Protein AF-W2QQ99-F1 (afdb_monomer)

Mean predicted aligned error: 14.96 Å

Solvent-accessible surface area (backbone atoms only — not comparable to full-atom values): 12800 Å² total; per-residue (Å²): 133,85,80,76,75,76,76,82,69,92,61,52,71,66,61,54,44,58,72,46,34,42,73,34,58,50,98,83,70,46,75,41,82,96,41,66,42,68,69,50,65,66,60,54,53,51,51,50,50,60,57,55,65,70,50,89,90,46,30,46,48,58,54,49,53,54,37,52,51,49,22,73,77,38,63,82,42,36,70,72,60,34,75,78,12,84,83,50,90,50,42,44,38,54,53,33,52,32,35,44,74,71,70,42,58,91,70,58,48,72,63,19,49,61,57,42,49,92,41,57,40,57,68,76,76,61,85,74,89,63,77,68,83,85,48,52,77,66,51,51,52,50,51,50,51,56,48,63,74,61,32,74,43,72,59,67,63,72,74,45,68,66,57,66,53,68,58,54,49,49,52,51,51,47,49,60,67,50,29,98,89,36,90,76,66,52,70,72,58,49,50,51,50,51,55,50,62,75,48,46,90,79,54,51,75,67,56,59,56,73,76,109

Sequence (212 aa):
MVLTTRSGSAYTNAQISGGYFRPCRGEYDEVILEYFRCRCGTLKSVESVAKALQGRDVDLLDVRQWFDELIALKPQFETHLGSRAEIVHSPDFESGCVRVLRGRQNRLTRAEKTALGPFVKLAGDATVESDNEDLSFVERHRKRRRIAGRAVSYEQLKTIPPTSNVVERFFSAARVTFGHQRQGLQPATLEMILFLRENRGYWDSSTVNSIN

Structure (mmCIF, N/CA/C/O backbone):
data_AF-W2QQ99-F1
#
_entry.id   AF-W2QQ99-F1
#
loop_
_atom_site.group_PDB
_atom_site.id
_atom_site.type_symbol
_atom_site.label_atom_id
_atom_site.label_alt_id
_atom_site.label_comp_id
_atom_site.label_asym_id
_atom_site.label_entity_id
_atom_site.label_seq_id
_atom_site.pdbx_PDB_ins_code
_atom_site.Cartn_x
_atom_site.Cartn_y
_atom_site.Cartn_z
_atom_site.occupancy
_atom_site.B_iso_or_equiv
_atom_site.auth_seq_id
_atom_site.auth_comp_id
_atom_site.auth_asym_id
_atom_site.auth_atom_id
_atom_site.pdbx_PDB_model_num
ATOM 1 N N . MET A 1 1 ? -20.864 33.629 17.125 1.00 38.28 1 MET A N 1
ATOM 2 C CA . MET A 1 1 ? -20.854 32.162 17.311 1.00 38.28 1 MET A CA 1
ATOM 3 C C . MET A 1 1 ? -21.498 31.858 18.649 1.00 38.28 1 MET A C 1
ATOM 5 O O . MET A 1 1 ? -20.919 32.186 19.674 1.00 38.28 1 MET A O 1
ATOM 9 N N . VAL A 1 2 ? -22.720 31.326 18.644 1.00 35.12 2 VAL A N 1
ATOM 10 C CA . VAL A 1 2 ? -23.399 30.892 19.870 1.00 35.12 2 VAL A CA 1
ATOM 11 C C . VAL A 1 2 ? -22.814 29.532 20.241 1.00 35.12 2 VAL A C 1
ATOM 13 O O . VAL A 1 2 ? -23.002 28.563 19.510 1.00 35.12 2 VAL A O 1
ATOM 16 N N . LEU A 1 3 ? -22.057 29.471 21.337 1.00 43.03 3 LEU A N 1
ATOM 17 C CA . LEU A 1 3 ? -21.649 28.209 21.946 1.00 43.03 3 LEU A CA 1
ATOM 18 C C . LEU A 1 3 ? -22.909 27.559 22.521 1.00 43.03 3 LEU A C 1
ATOM 20 O O . LEU A 1 3 ? -23.343 27.895 23.619 1.00 43.03 3 LEU A O 1
ATOM 24 N N . THR A 1 4 ? -23.530 26.658 21.764 1.00 43.12 4 THR A N 1
ATOM 25 C CA . THR A 1 4 ? -24.555 25.762 22.300 1.00 43.12 4 THR A CA 1
ATOM 26 C C . THR A 1 4 ? -23.904 24.900 23.373 1.00 43.12 4 THR A C 1
ATOM 28 O O . THR A 1 4 ? -23.131 23.988 23.069 1.00 43.12 4 THR A O 1
ATOM 31 N N . THR A 1 5 ? -24.187 25.210 24.636 1.00 49.38 5 THR A N 1
ATOM 32 C CA . THR A 1 5 ? -23.860 24.362 25.777 1.00 49.38 5 THR A CA 1
ATOM 33 C C . THR A 1 5 ? -24.553 23.020 25.574 1.00 49.38 5 THR A C 1
ATOM 35 O O . THR A 1 5 ? -25.777 22.917 25.529 1.00 49.38 5 THR A O 1
ATOM 38 N N . ARG A 1 6 ? -23.746 21.978 25.369 1.00 54.94 6 ARG A N 1
ATOM 39 C CA . ARG A 1 6 ? -24.213 20.602 25.202 1.00 54.94 6 ARG A CA 1
ATOM 40 C C . ARG A 1 6 ? -25.027 20.241 26.449 1.00 54.94 6 ARG A C 1
ATOM 42 O O . ARG A 1 6 ? -24.505 20.344 27.557 1.00 54.94 6 ARG A O 1
ATOM 49 N N . SER A 1 7 ? -26.295 19.869 26.275 1.00 62.19 7 SER A N 1
ATOM 50 C CA . SER A 1 7 ? -27.172 19.451 27.374 1.00 62.19 7 SER A CA 1
ATOM 51 C C . SER A 1 7 ? -26.468 18.386 28.219 1.00 62.19 7 SER A C 1
ATOM 53 O O . SER A 1 7 ? -25.957 17.410 27.661 1.00 62.19 7 SER A O 1
ATOM 55 N N . GLY A 1 8 ? -26.417 18.581 29.540 1.00 60.88 8 GLY A N 1
ATOM 56 C CA . GLY A 1 8 ? -25.806 17.623 30.461 1.00 60.88 8 GLY A CA 1
ATOM 57 C C . GLY A 1 8 ? -26.382 16.223 30.241 1.00 60.88 8 GLY A C 1
ATOM 58 O O . GLY A 1 8 ? -27.598 16.043 30.223 1.00 60.88 8 GLY A O 1
ATOM 59 N N . SER A 1 9 ? -25.509 15.243 30.009 1.00 67.12 9 SER A N 1
ATOM 60 C CA . SER A 1 9 ? -25.908 13.846 29.830 1.00 67.12 9 SER A CA 1
ATOM 61 C C . SER A 1 9 ? -26.543 13.318 31.117 1.00 67.12 9 SER A C 1
ATOM 63 O O . SER A 1 9 ? -25.921 13.388 32.173 1.00 67.12 9 SER A O 1
ATOM 65 N N . ALA A 1 10 ? -27.738 12.729 31.023 1.00 80.75 10 ALA A N 1
ATOM 66 C CA . ALA A 1 10 ? -28.368 11.996 32.128 1.00 80.75 10 ALA A CA 1
ATOM 67 C C . ALA A 1 10 ? -27.640 10.678 32.468 1.00 80.75 10 ALA A C 1
ATOM 69 O O . ALA A 1 10 ? -27.914 10.059 33.493 1.00 80.75 10 ALA A O 1
ATOM 70 N N . TYR A 1 11 ? -26.718 10.242 31.606 1.00 73.94 11 TYR A N 1
ATOM 71 C CA . TYR A 1 11 ? -25.920 9.034 31.782 1.00 73.94 11 TYR A CA 1
ATOM 72 C C . TYR A 1 11 ? -24.534 9.357 32.328 1.00 73.94 11 TYR A C 1
ATOM 74 O O . TYR A 1 11 ? -23.878 10.296 31.864 1.00 73.94 11 TYR A O 1
ATOM 82 N N . THR A 1 12 ? -24.059 8.525 33.254 1.00 81.44 12 THR A N 1
ATOM 83 C CA . THR A 1 12 ? -22.678 8.576 33.742 1.00 81.44 12 THR A CA 1
ATOM 84 C C . THR A 1 12 ? -21.704 8.092 32.666 1.00 81.44 12 THR A C 1
ATOM 86 O O . THR A 1 12 ? -22.050 7.275 31.809 1.00 81.44 12 THR A O 1
ATOM 89 N N . ASN A 1 13 ? -20.445 8.530 32.738 1.00 73.69 13 ASN A N 1
ATOM 90 C CA . ASN A 1 13 ? -19.396 8.050 31.831 1.00 73.69 13 ASN A CA 1
ATOM 91 C C . ASN A 1 13 ? -19.252 6.518 31.855 1.00 73.69 13 ASN A C 1
ATOM 93 O O . ASN A 1 13 ? -18.942 5.934 30.823 1.00 73.69 13 ASN A O 1
ATOM 97 N N . ALA A 1 14 ? -19.529 5.868 32.993 1.00 76.06 14 ALA A N 1
ATOM 98 C CA . ALA A 1 14 ? -19.521 4.411 33.126 1.00 76.06 14 ALA A CA 1
ATOM 99 C C . ALA A 1 14 ? -20.680 3.737 32.368 1.00 76.06 14 ALA A C 1
ATOM 101 O O . ALA A 1 14 ? -20.492 2.704 31.730 1.00 76.06 14 ALA A O 1
ATOM 102 N N . 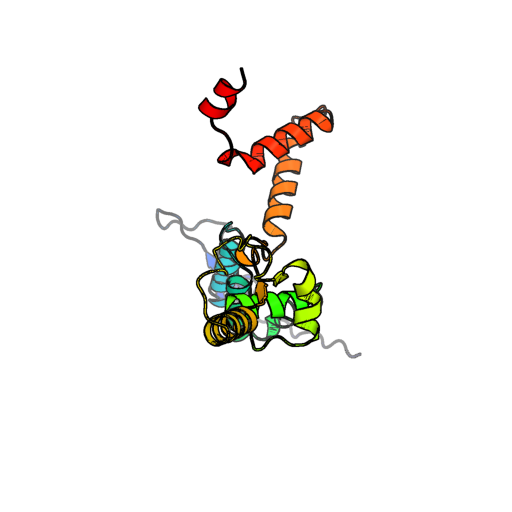GLN A 1 15 ? -21.876 4.332 32.388 1.00 76.69 15 GLN A N 1
ATOM 103 C CA . GLN A 1 15 ? -23.019 3.833 31.615 1.00 76.69 15 GLN A CA 1
ATOM 104 C C . GLN A 1 15 ? -22.790 4.006 30.110 1.00 76.69 15 GLN A C 1
ATOM 106 O O . GLN A 1 15 ? -23.076 3.100 29.327 1.00 76.69 15 GLN A O 1
ATOM 111 N N . ILE A 1 16 ? -22.221 5.144 29.705 1.00 73.00 16 ILE A N 1
ATOM 112 C CA . ILE A 1 16 ? -21.889 5.415 28.303 1.00 73.00 16 ILE A CA 1
ATOM 113 C C . ILE A 1 16 ? -20.778 4.471 27.831 1.00 73.00 16 ILE A C 1
ATOM 115 O O . ILE A 1 16 ? -20.917 3.832 26.788 1.00 73.00 16 ILE A O 1
ATOM 119 N N . SER A 1 17 ? -19.694 4.326 28.601 1.00 72.06 17 SER A N 1
ATOM 120 C CA . SER A 1 17 ? -18.579 3.442 28.245 1.00 72.06 17 SER A CA 1
ATOM 121 C C . SER A 1 17 ? -19.017 1.980 28.189 1.00 72.06 17 SER A C 1
ATOM 123 O O . SER A 1 17 ? -18.668 1.291 27.234 1.00 72.06 17 SER A O 1
ATOM 125 N N . GLY A 1 18 ? -19.878 1.535 29.108 1.00 75.38 18 GLY A N 1
ATOM 126 C CA . GLY A 1 18 ? -20.488 0.206 29.091 1.00 75.38 18 GLY A CA 1
ATOM 127 C C . GLY A 1 18 ? -21.360 -0.072 27.864 1.00 75.38 18 GLY A C 1
ATOM 128 O O . GLY A 1 18 ? -21.641 -1.235 27.587 1.00 75.38 18 GLY A O 1
ATOM 129 N N . GLY A 1 19 ? -21.767 0.959 27.109 1.00 75.00 19 GLY A N 1
ATOM 130 C CA . GLY A 1 19 ? -22.438 0.881 25.805 1.00 75.00 19 GLY A CA 1
ATOM 131 C C . GLY A 1 19 ? -21.489 0.542 24.645 1.00 75.00 19 GLY A C 1
ATOM 132 O O . GLY A 1 19 ? -21.813 -0.279 23.780 1.00 75.00 19 GLY A O 1
ATOM 133 N N . TYR A 1 20 ? -20.286 1.109 24.661 1.00 70.12 20 TYR A N 1
ATOM 134 C CA . TYR A 1 20 ? -19.309 0.976 23.576 1.00 70.12 20 TYR A CA 1
ATOM 135 C C . TYR A 1 20 ? -18.237 -0.069 23.847 1.00 70.12 20 TYR A C 1
ATOM 137 O O . TYR A 1 20 ? -17.680 -0.618 22.902 1.00 70.12 20 TYR A O 1
ATOM 145 N N . PHE A 1 21 ? -17.966 -0.380 25.106 1.00 77.38 21 PHE A N 1
ATOM 146 C CA . PHE A 1 21 ? -16.852 -1.210 25.5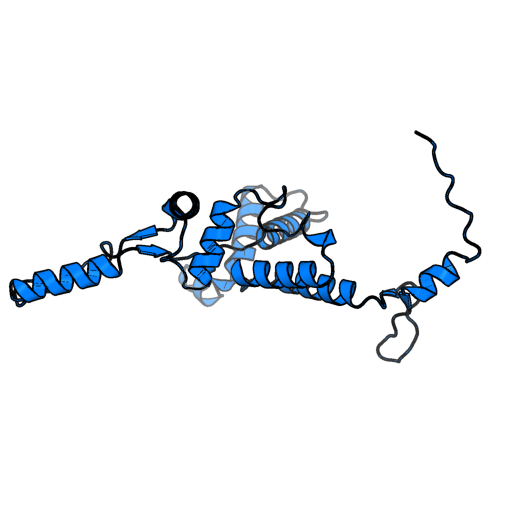25 1.00 77.38 21 PHE A CA 1
ATOM 147 C C . PHE A 1 21 ? -17.337 -2.362 26.399 1.00 77.38 21 PHE A C 1
ATOM 149 O O . PHE A 1 21 ? -18.296 -2.238 27.157 1.00 77.38 21 PHE A O 1
ATOM 156 N N . ARG A 1 22 ? -16.669 -3.508 26.278 1.00 80.06 22 ARG A N 1
ATOM 157 C CA . ARG A 1 22 ? -16.837 -4.642 27.188 1.00 80.06 22 ARG A CA 1
ATOM 158 C C . ARG A 1 22 ? -15.488 -4.992 27.815 1.00 80.06 22 ARG A C 1
ATOM 160 O O . ARG A 1 22 ? -14.486 -4.901 27.101 1.00 80.06 22 ARG A O 1
ATOM 167 N N . PRO A 1 23 ? -15.445 -5.412 29.087 1.00 80.44 23 PRO A N 1
ATOM 168 C CA . PRO A 1 23 ? -14.217 -5.916 29.683 1.00 80.44 23 PRO A CA 1
ATOM 169 C C . PRO A 1 23 ? -13.674 -7.096 28.870 1.00 80.44 23 PRO A C 1
ATOM 171 O O . PRO A 1 23 ? -14.439 -7.946 28.397 1.00 80.44 23 PRO A O 1
ATOM 174 N N . CYS A 1 24 ? -12.364 -7.121 28.658 1.00 78.25 24 CYS A N 1
ATOM 175 C CA . CYS A 1 24 ? -11.685 -8.282 28.108 1.00 78.25 24 CYS A CA 1
ATOM 176 C C . CYS A 1 24 ? -11.728 -9.419 29.128 1.00 78.25 24 CYS A C 1
ATOM 178 O O . CYS A 1 24 ? -11.698 -9.185 30.335 1.00 78.25 24 CYS A O 1
ATOM 180 N N . ARG A 1 25 ? -11.788 -10.651 28.624 1.00 79.38 25 ARG A N 1
ATOM 181 C CA . ARG A 1 25 ? -11.662 -11.849 29.445 1.00 79.38 25 ARG A CA 1
ATOM 182 C C . ARG A 1 25 ? -10.403 -12.606 29.055 1.00 79.38 25 ARG A C 1
ATOM 184 O O . ARG A 1 25 ? -10.070 -12.644 27.868 1.00 79.38 25 ARG A O 1
ATOM 191 N N . GLY A 1 26 ? -9.691 -13.107 30.057 1.00 80.75 26 GLY A N 1
ATOM 192 C CA . GLY A 1 26 ? -8.492 -13.916 29.883 1.00 80.75 26 GLY A CA 1
ATOM 193 C C . GLY A 1 26 ? -8.810 -15.329 29.405 1.00 80.75 26 GLY A C 1
ATOM 194 O O . GLY A 1 26 ? -9.962 -15.681 29.157 1.00 80.75 26 GLY A O 1
ATOM 195 N N . GLU A 1 27 ? -7.769 -16.147 29.300 1.00 83.69 27 GLU A N 1
ATOM 196 C CA . GLU A 1 27 ? -7.864 -17.552 28.881 1.00 83.69 27 GLU A CA 1
ATOM 197 C C . GLU A 1 27 ? -8.711 -18.406 29.845 1.00 83.69 27 GLU A C 1
ATOM 199 O O . GLU A 1 27 ? -9.344 -19.369 29.426 1.00 83.69 27 GLU A O 1
ATOM 204 N N . TYR A 1 28 ? -8.815 -17.981 31.109 1.00 85.44 28 TYR A N 1
ATOM 205 C CA . TYR A 1 28 ? -9.632 -18.605 32.158 1.00 85.44 28 TYR A CA 1
ATOM 206 C C . TYR A 1 28 ? -11.020 -17.960 32.333 1.00 85.44 28 TYR A C 1
ATOM 208 O O . TYR A 1 28 ? -11.651 -18.115 33.372 1.00 85.44 28 TYR A O 1
ATOM 216 N N . ASP A 1 29 ? -11.490 -17.191 31.345 1.00 79.81 29 ASP A N 1
ATOM 217 C CA . ASP A 1 29 ? -12.753 -16.428 31.381 1.00 79.81 29 ASP A CA 1
ATOM 218 C C . ASP A 1 29 ? -12.834 -15.345 32.487 1.00 79.81 29 ASP A C 1
ATOM 220 O O . ASP A 1 29 ? -13.872 -14.708 32.687 1.00 79.81 29 ASP A O 1
ATOM 224 N N . GLU A 1 30 ? -11.725 -15.057 33.170 1.00 85.31 30 GLU A N 1
ATOM 225 C CA . GLU A 1 30 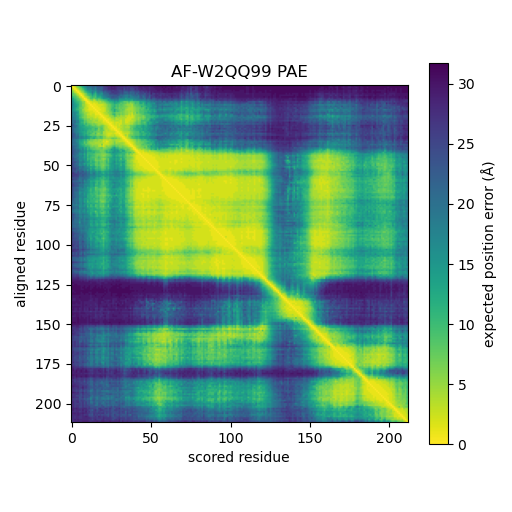? -11.622 -13.996 34.176 1.00 85.31 30 GLU A CA 1
ATOM 226 C C . GLU A 1 30 ? -11.606 -12.605 33.539 1.00 85.31 30 GLU A C 1
ATOM 228 O O . GLU A 1 30 ? -10.980 -12.386 32.500 1.00 85.31 30 GLU A O 1
ATOM 233 N N . VAL A 1 31 ? -12.277 -11.637 34.169 1.00 80.00 31 VAL A N 1
ATOM 234 C CA . VAL A 1 31 ? -12.284 -10.246 33.703 1.00 80.00 31 VAL A CA 1
ATOM 235 C C . VAL A 1 31 ? -10.913 -9.616 33.937 1.00 80.00 31 VAL A C 1
ATOM 237 O O . VAL A 1 31 ? -10.479 -9.465 35.075 1.00 80.00 31 VAL A O 1
ATOM 240 N N . ILE A 1 32 ? -10.262 -9.177 32.859 1.00 81.56 32 ILE A N 1
ATOM 241 C CA . ILE A 1 32 ? -9.011 -8.424 32.941 1.00 81.56 32 ILE A CA 1
ATOM 242 C C . ILE A 1 32 ? -9.370 -6.971 33.247 1.00 81.56 32 ILE A C 1
ATOM 244 O O . ILE A 1 32 ? -9.839 -6.235 32.373 1.00 81.56 32 ILE A O 1
ATOM 248 N N . LEU A 1 33 ? -9.181 -6.572 34.504 1.00 63.47 33 LEU A N 1
ATOM 249 C CA . LEU A 1 33 ? -9.352 -5.187 34.937 1.00 63.47 33 LEU A CA 1
ATOM 250 C C . LEU A 1 33 ? -8.418 -4.281 34.109 1.00 63.47 33 LEU A C 1
ATOM 252 O O . LEU A 1 33 ? -7.316 -4.683 33.755 1.00 63.47 33 LEU A O 1
ATOM 256 N N . GLU A 1 34 ? -8.897 -3.089 33.743 1.00 68.44 34 GLU A N 1
ATOM 257 C CA . GLU A 1 34 ? -8.226 -2.098 32.870 1.00 68.44 34 GLU A CA 1
ATOM 258 C C . GLU A 1 34 ? -8.191 -2.404 31.361 1.00 68.44 34 GLU A C 1
ATOM 260 O O . GLU A 1 34 ? -8.031 -1.478 30.564 1.00 68.44 34 GLU A O 1
ATOM 265 N N . TYR A 1 35 ? -8.440 -3.644 30.927 1.00 68.12 35 TYR A N 1
ATOM 266 C CA . TYR A 1 35 ? -8.511 -3.973 29.501 1.00 68.12 35 TYR A CA 1
ATOM 267 C C . TYR A 1 35 ? -9.952 -4.056 29.003 1.00 68.12 35 TYR A C 1
ATOM 269 O O . TYR A 1 35 ? -10.720 -4.948 29.360 1.00 68.12 35 TYR A O 1
ATOM 277 N N . PHE A 1 36 ? -10.305 -3.153 28.092 1.00 72.75 36 PHE A N 1
ATOM 278 C CA . PHE A 1 36 ? -11.624 -3.094 27.476 1.00 72.75 36 PHE A CA 1
ATOM 279 C C . PHE A 1 36 ? -11.525 -3.239 25.960 1.00 72.75 36 PHE A C 1
ATOM 281 O O . PHE A 1 36 ? -10.678 -2.627 25.313 1.00 72.75 36 PHE A O 1
ATOM 288 N N . ARG A 1 37 ? -12.435 -4.015 25.365 1.00 71.06 37 ARG A N 1
ATOM 289 C CA . ARG A 1 37 ? -12.571 -4.132 23.909 1.00 71.06 37 ARG A CA 1
ATOM 290 C C . ARG A 1 37 ? -13.805 -3.371 23.448 1.00 71.06 37 ARG A C 1
ATOM 292 O O . ARG A 1 37 ? -14.888 -3.553 24.008 1.00 71.06 37 ARG A O 1
ATOM 299 N N . CYS A 1 38 ? -13.670 -2.561 22.398 1.00 71.88 38 CYS A N 1
ATOM 300 C CA . CYS A 1 38 ? -14.839 -1.937 21.786 1.00 71.88 38 CYS A CA 1
ATOM 301 C C . CYS A 1 38 ? -15.769 -3.006 21.200 1.00 71.88 38 CYS A C 1
ATOM 303 O O . CYS A 1 38 ? -15.335 -3.966 20.557 1.00 71.88 38 CYS A O 1
ATOM 305 N N . ARG A 1 39 ? -17.072 -2.825 21.396 1.00 68.19 39 ARG A N 1
ATOM 306 C CA . ARG A 1 39 ? -18.131 -3.595 20.736 1.00 68.19 39 ARG A CA 1
ATOM 307 C C . ARG A 1 39 ? -18.373 -3.134 19.303 1.00 68.19 39 ARG A C 1
ATOM 309 O O . ARG A 1 39 ? -19.010 -3.848 18.538 1.00 68.19 39 ARG A O 1
ATOM 316 N N . CYS A 1 40 ? -17.843 -1.977 18.929 1.00 68.19 40 CYS A N 1
ATOM 317 C CA . CYS A 1 40 ? -17.959 -1.440 17.589 1.00 68.19 40 CYS A CA 1
ATOM 318 C C . CYS A 1 40 ? -17.198 -2.309 16.574 1.00 68.19 40 CYS A C 1
ATOM 320 O O . CYS A 1 40 ? -15.972 -2.424 16.620 1.00 68.19 40 CYS A O 1
ATOM 322 N N . GLY A 1 41 ? -17.937 -2.915 15.639 1.00 72.06 41 GLY A N 1
ATOM 323 C CA . GLY A 1 41 ? -17.366 -3.735 14.564 1.00 72.06 41 GLY A CA 1
ATOM 324 C C . GLY A 1 41 ? -16.325 -2.976 13.739 1.00 72.06 41 GLY A C 1
ATOM 325 O O . GLY A 1 41 ? -15.282 -3.531 13.414 1.00 72.06 41 GLY A O 1
ATOM 326 N N . THR A 1 42 ? -16.538 -1.676 13.521 1.00 78.00 42 THR A N 1
ATOM 327 C CA . THR A 1 42 ? -15.616 -0.808 12.778 1.00 78.00 42 THR A CA 1
ATOM 328 C C . THR A 1 42 ? -14.213 -0.754 13.385 1.00 78.00 42 THR A C 1
ATOM 330 O O . THR A 1 42 ? -13.247 -0.815 12.634 1.00 78.00 42 THR A O 1
ATOM 333 N N . LEU A 1 43 ? -14.056 -0.693 14.719 1.00 81.00 43 LEU A N 1
ATOM 334 C CA . LEU A 1 43 ? -12.708 -0.675 15.314 1.00 81.00 43 LEU A CA 1
ATOM 335 C C . LEU A 1 43 ? -11.987 -2.013 15.156 1.00 81.00 43 LEU A C 1
ATOM 337 O O . LEU A 1 43 ? -10.769 -2.013 15.034 1.00 81.00 43 LEU A O 1
ATOM 341 N N . LYS A 1 44 ? -12.711 -3.138 15.100 1.00 84.12 44 LYS A N 1
ATOM 342 C CA . LYS A 1 44 ? -12.090 -4.436 14.797 1.00 84.12 44 LYS A CA 1
ATOM 343 C C . LYS A 1 44 ? -11.551 -4.469 13.369 1.00 84.12 44 LYS A C 1
ATOM 345 O O . LYS A 1 44 ? -10.448 -4.959 13.157 1.00 84.12 44 LYS A O 1
ATOM 350 N N . SER A 1 45 ? -12.298 -3.923 12.408 1.00 86.44 45 SER A N 1
ATOM 351 C CA . SER A 1 45 ? -11.832 -3.797 11.022 1.00 86.44 45 SER A CA 1
ATOM 352 C C . SER A 1 45 ? -10.605 -2.888 10.931 1.00 86.44 45 SER A C 1
ATOM 354 O O . SER A 1 45 ? -9.618 -3.267 10.311 1.00 86.44 45 SER A O 1
ATOM 356 N N . VAL A 1 46 ? -10.619 -1.737 11.614 1.00 86.75 46 VAL A N 1
ATOM 357 C CA . VAL A 1 46 ? -9.465 -0.821 11.669 1.00 86.75 46 VAL A CA 1
ATOM 358 C C . VAL A 1 46 ? -8.242 -1.501 12.289 1.00 86.75 46 VAL A C 1
ATOM 360 O O . VAL A 1 46 ? -7.155 -1.420 11.727 1.00 86.75 46 VAL A O 1
ATOM 363 N N . GLU A 1 47 ? -8.407 -2.212 13.408 1.00 85.69 47 GLU A N 1
ATOM 364 C CA . GLU A 1 47 ? -7.322 -2.967 14.048 1.00 85.69 47 GLU A CA 1
ATOM 365 C C . GLU A 1 47 ? -6.755 -4.044 13.111 1.00 85.69 47 GLU A C 1
ATOM 367 O O . GLU A 1 47 ? -5.539 -4.206 13.015 1.00 85.69 47 GLU A O 1
ATOM 372 N N . SER A 1 48 ? -7.625 -4.765 12.398 1.00 88.81 48 SER A N 1
ATOM 373 C CA . SER A 1 48 ? -7.223 -5.788 11.430 1.00 88.81 48 SER A CA 1
ATOM 374 C C . SER A 1 48 ? -6.381 -5.198 10.300 1.00 88.81 48 SER A C 1
ATOM 376 O O . SER A 1 48 ? -5.305 -5.715 10.009 1.00 88.81 48 SER A O 1
ATOM 378 N N . VAL A 1 49 ? -6.831 -4.091 9.700 1.00 88.75 49 VAL A N 1
ATOM 379 C CA . VAL A 1 49 ? -6.083 -3.395 8.643 1.00 88.75 49 VAL A CA 1
ATOM 380 C C . VAL A 1 49 ? -4.760 -2.858 9.186 1.00 88.75 49 VAL A C 1
ATOM 382 O O . VAL A 1 49 ? -3.722 -3.070 8.571 1.00 88.75 49 VAL A O 1
ATOM 385 N N . ALA A 1 50 ? -4.754 -2.248 10.375 1.00 86.19 50 ALA A N 1
ATOM 386 C CA . ALA A 1 50 ? -3.532 -1.745 11.002 1.00 86.19 50 ALA A CA 1
ATOM 387 C C . ALA A 1 50 ? -2.485 -2.849 11.231 1.00 86.19 50 ALA A C 1
ATOM 389 O O . ALA A 1 50 ? -1.297 -2.606 11.038 1.00 86.19 50 ALA A O 1
ATOM 390 N N . LYS A 1 51 ? -2.908 -4.066 11.599 1.00 84.75 51 LYS A N 1
ATOM 391 C CA . LYS A 1 51 ? -2.015 -5.232 11.705 1.00 84.75 51 LYS A CA 1
ATOM 392 C C . LYS A 1 51 ? -1.549 -5.727 10.340 1.00 84.75 51 LYS A C 1
ATOM 394 O O . LYS A 1 51 ? -0.369 -6.017 10.183 1.00 84.75 51 LYS A O 1
ATOM 399 N N . ALA A 1 52 ? -2.443 -5.802 9.355 1.00 86.31 52 ALA A N 1
ATOM 400 C CA . ALA A 1 52 ? -2.091 -6.229 8.002 1.00 86.31 52 ALA A CA 1
ATOM 401 C C . ALA A 1 52 ? -1.037 -5.301 7.376 1.00 86.31 52 ALA A C 1
ATOM 403 O O . ALA A 1 52 ? -0.051 -5.780 6.825 1.00 86.31 52 ALA A O 1
ATOM 404 N N . LEU A 1 53 ? -1.159 -3.985 7.584 1.00 84.50 53 LEU A N 1
ATOM 405 C CA . LEU A 1 53 ? -0.177 -2.980 7.159 1.00 84.50 53 LEU A CA 1
ATOM 406 C C . LEU A 1 53 ? 1.223 -3.156 7.775 1.00 84.50 53 LEU A C 1
ATOM 408 O O . LEU A 1 53 ? 2.173 -2.525 7.316 1.00 84.50 53 LEU A O 1
ATOM 412 N N . GLN A 1 54 ? 1.375 -3.974 8.821 1.00 77.88 54 GLN A N 1
ATOM 413 C CA . GLN A 1 54 ? 2.681 -4.297 9.407 1.00 77.88 54 GLN A CA 1
ATOM 414 C C . GLN A 1 54 ? 3.391 -5.448 8.674 1.00 77.88 54 GLN A C 1
ATOM 416 O O . GLN A 1 54 ? 4.554 -5.738 8.984 1.00 77.88 54 GLN A O 1
ATOM 421 N N . GLY A 1 55 ? 2.704 -6.111 7.736 1.00 76.62 55 GLY A N 1
ATOM 422 C CA . GLY A 1 55 ? 3.244 -7.169 6.889 1.00 76.62 55 GLY A CA 1
ATOM 423 C C . GLY A 1 55 ? 4.311 -6.664 5.915 1.00 76.62 55 GLY A C 1
ATOM 424 O O . GLY A 1 55 ? 4.342 -5.490 5.556 1.00 76.62 55 GLY A O 1
ATOM 425 N N . ARG A 1 56 ? 5.215 -7.564 5.506 1.00 74.19 56 ARG A N 1
ATOM 426 C CA . ARG A 1 56 ? 6.276 -7.267 4.524 1.00 74.19 56 ARG A CA 1
ATOM 427 C C . ARG A 1 56 ? 5.836 -7.503 3.077 1.00 74.19 56 ARG A C 1
ATOM 429 O O . ARG A 1 56 ? 6.384 -6.874 2.184 1.00 74.19 56 ARG A O 1
ATOM 436 N N . ASP A 1 57 ? 4.825 -8.344 2.880 1.00 77.62 57 ASP A N 1
ATOM 437 C CA . ASP A 1 57 ? 4.329 -8.774 1.567 1.00 77.62 57 ASP A CA 1
ATOM 438 C C . ASP A 1 57 ? 3.020 -8.066 1.194 1.00 77.62 57 ASP A C 1
ATOM 440 O O . ASP A 1 57 ? 2.087 -8.684 0.692 1.00 77.62 57 ASP A O 1
ATOM 444 N N . VAL A 1 58 ? 2.925 -6.774 1.513 1.00 83.88 58 VAL A N 1
ATOM 445 C CA . VAL A 1 58 ? 1.745 -5.954 1.222 1.00 83.88 58 VAL A CA 1
ATOM 446 C C . VAL A 1 58 ? 2.096 -4.984 0.114 1.00 83.88 58 VAL A C 1
ATOM 448 O O . VAL A 1 58 ? 3.030 -4.197 0.269 1.00 83.88 58 VAL A O 1
ATOM 451 N N . ASP A 1 59 ? 1.333 -5.009 -0.975 1.00 86.69 59 ASP A N 1
ATOM 452 C CA . ASP A 1 59 ? 1.492 -4.050 -2.062 1.00 86.69 59 ASP A CA 1
ATOM 453 C C . ASP A 1 59 ? 0.481 -2.893 -1.967 1.00 86.69 59 ASP A C 1
ATOM 455 O O . ASP A 1 59 ? -0.415 -2.848 -1.118 1.00 86.69 59 ASP A O 1
ATOM 459 N N . LEU A 1 60 ? 0.639 -1.890 -2.831 1.00 89.06 60 LEU A N 1
ATOM 460 C CA . LEU A 1 60 ? -0.230 -0.713 -2.813 1.00 89.06 60 LEU A CA 1
ATOM 461 C C . LEU A 1 60 ? -1.675 -1.021 -3.222 1.00 89.06 60 LEU A C 1
ATOM 463 O O . LEU A 1 60 ? -2.591 -0.308 -2.806 1.00 89.06 60 LEU A O 1
ATOM 467 N N . LEU A 1 61 ? -1.903 -2.066 -4.020 1.00 90.31 61 LEU A N 1
ATOM 468 C CA . LEU A 1 61 ? -3.247 -2.484 -4.394 1.00 90.31 61 LEU A CA 1
ATOM 469 C C . LEU A 1 61 ? -3.985 -3.056 -3.180 1.00 90.31 61 LEU A C 1
ATOM 471 O O . LEU A 1 61 ? -5.143 -2.686 -2.980 1.00 90.31 61 LEU A O 1
ATOM 475 N N . ASP A 1 62 ? -3.325 -3.881 -2.370 1.00 90.31 62 ASP A N 1
ATOM 476 C CA . ASP A 1 62 ? -3.892 -4.424 -1.131 1.00 90.31 62 ASP A CA 1
ATOM 477 C C . ASP A 1 62 ? -4.297 -3.300 -0.170 1.00 90.31 62 ASP A C 1
ATOM 479 O O . ASP A 1 62 ? -5.452 -3.221 0.255 1.00 90.31 62 ASP A O 1
ATOM 483 N N . VAL A 1 63 ? -3.385 -2.353 0.090 1.00 90.50 63 VAL A N 1
ATOM 484 C CA . VAL A 1 63 ? -3.655 -1.205 0.974 1.00 90.50 63 VAL A CA 1
ATOM 485 C C . VAL A 1 63 ? -4.849 -0.393 0.494 1.00 90.50 63 VAL A C 1
ATOM 487 O O . VAL A 1 63 ? -5.714 -0.036 1.295 1.00 90.50 63 VAL A O 1
ATOM 490 N N . ARG A 1 64 ? -4.923 -0.106 -0.812 1.00 92.19 64 ARG A N 1
ATOM 491 C CA . ARG A 1 64 ? -6.057 0.642 -1.359 1.00 92.19 64 ARG A CA 1
ATOM 492 C C . ARG A 1 64 ? -7.370 -0.112 -1.205 1.00 92.19 64 ARG A C 1
ATOM 494 O O . ARG A 1 64 ? -8.352 0.516 -0.834 1.00 92.19 64 ARG A O 1
ATOM 501 N N . GLN A 1 65 ? -7.392 -1.426 -1.432 1.00 92.81 65 GLN A N 1
ATOM 502 C CA . GLN A 1 65 ? -8.606 -2.224 -1.233 1.00 92.81 65 GLN A CA 1
ATOM 503 C C . GLN A 1 65 ? -9.077 -2.173 0.224 1.00 92.81 65 GLN A C 1
ATOM 505 O O . GLN A 1 65 ? -10.245 -1.891 0.476 1.00 92.81 65 GLN A O 1
ATOM 510 N N . TRP A 1 66 ? -8.169 -2.354 1.184 1.00 93.69 66 TRP A N 1
ATOM 511 C CA . TRP A 1 66 ? -8.518 -2.294 2.605 1.00 93.69 66 TRP A CA 1
ATOM 512 C C . TRP A 1 66 ? -9.016 -0.913 3.034 1.00 93.69 66 TRP A C 1
ATOM 514 O O . TRP A 1 66 ? -9.948 -0.801 3.829 1.00 93.69 66 TRP A O 1
ATOM 524 N N . PHE A 1 67 ? -8.413 0.155 2.513 1.00 93.44 67 PHE A N 1
ATOM 525 C CA . PHE A 1 67 ? -8.854 1.517 2.803 1.00 93.44 67 PHE A CA 1
ATOM 526 C C . PHE A 1 67 ? -10.213 1.822 2.178 1.00 93.44 67 PHE A C 1
ATOM 528 O O . PHE A 1 67 ? -11.064 2.379 2.868 1.00 93.44 67 PHE A O 1
ATOM 535 N N . ASP A 1 68 ? -10.454 1.404 0.934 1.00 93.00 68 ASP A N 1
ATOM 536 C CA . ASP A 1 68 ? -11.755 1.545 0.277 1.00 93.00 68 ASP A CA 1
ATOM 537 C C . ASP A 1 68 ? -12.854 0.797 1.064 1.00 93.00 68 ASP A C 1
ATOM 539 O O . ASP A 1 68 ? -13.947 1.331 1.263 1.00 93.00 68 ASP A O 1
ATOM 543 N N . GLU A 1 69 ? -12.560 -0.395 1.597 1.00 92.44 69 GLU A N 1
ATOM 544 C CA . GLU A 1 69 ? -13.473 -1.142 2.476 1.00 92.44 69 GLU A CA 1
ATOM 545 C C . GLU A 1 69 ? -13.748 -0.414 3.802 1.00 92.44 69 GLU A C 1
ATOM 547 O O . GLU A 1 69 ? -14.898 -0.330 4.242 1.00 92.44 69 GLU A O 1
ATOM 552 N N . LEU A 1 70 ? -12.723 0.162 4.439 1.00 91.06 70 LEU A N 1
ATOM 553 C CA . LEU A 1 70 ? -12.905 0.971 5.649 1.00 91.06 70 LEU A CA 1
ATOM 554 C C . LEU A 1 70 ? -13.741 2.228 5.378 1.00 91.06 70 LEU A C 1
ATOM 556 O O . LEU A 1 70 ? -14.593 2.578 6.198 1.00 91.06 70 LEU A O 1
ATOM 560 N N . ILE A 1 71 ? -13.531 2.886 4.237 1.00 92.31 71 ILE A N 1
ATOM 561 C CA . ILE A 1 71 ? -14.316 4.049 3.806 1.00 92.31 71 ILE A CA 1
ATOM 562 C C . ILE A 1 71 ? -15.770 3.639 3.547 1.00 92.31 71 ILE A C 1
ATOM 564 O O . ILE A 1 71 ? -16.682 4.334 3.993 1.00 92.31 71 ILE A O 1
ATOM 568 N N . ALA A 1 72 ? -16.010 2.485 2.918 1.00 90.62 72 ALA A N 1
ATOM 569 C CA . ALA A 1 72 ? -17.360 1.958 2.720 1.00 90.62 72 ALA A CA 1
ATOM 570 C C . ALA A 1 72 ? -18.080 1.683 4.054 1.00 90.62 72 ALA A C 1
ATOM 572 O O . ALA A 1 72 ? -19.273 1.962 4.183 1.00 90.62 72 ALA A O 1
ATOM 573 N N . LEU A 1 73 ? -17.360 1.193 5.073 1.00 88.56 73 LEU A N 1
ATOM 574 C CA . LEU A 1 73 ? -17.899 1.010 6.427 1.00 88.56 73 LEU A CA 1
ATOM 575 C C . LEU A 1 73 ? -18.160 2.339 7.146 1.00 88.56 73 LEU A C 1
ATOM 577 O O . LEU A 1 73 ? -19.100 2.446 7.939 1.00 88.56 73 LEU A O 1
ATOM 581 N N . LYS A 1 74 ? -17.303 3.340 6.931 1.00 88.44 74 LYS A N 1
ATOM 582 C CA . LYS A 1 74 ? -17.401 4.651 7.569 1.00 88.44 74 LYS A CA 1
ATOM 583 C C . LYS A 1 74 ? -16.870 5.738 6.624 1.00 88.44 74 LYS A C 1
ATOM 585 O O . LYS A 1 74 ? -15.672 6.028 6.650 1.00 88.44 74 LYS A O 1
ATOM 590 N N . PRO A 1 75 ? -17.760 6.430 5.887 1.00 91.75 75 PRO A N 1
ATOM 591 C CA . PRO A 1 75 ? -17.366 7.423 4.878 1.00 91.75 75 PRO A CA 1
ATOM 592 C C . PRO A 1 75 ? -16.482 8.558 5.410 1.00 91.75 75 PRO A C 1
ATOM 594 O O . PRO A 1 75 ? -15.684 9.133 4.685 1.00 91.75 75 PRO A O 1
ATOM 597 N N . GLN A 1 76 ? -16.557 8.843 6.713 1.00 89.12 76 GLN A N 1
ATOM 598 C CA . GLN A 1 76 ? -15.728 9.845 7.395 1.00 89.12 76 GLN A CA 1
ATOM 599 C C . GLN A 1 76 ? -14.221 9.552 7.315 1.00 89.12 76 GLN A C 1
ATOM 601 O O . GLN A 1 76 ? -13.428 10.452 7.553 1.00 89.12 76 GLN A O 1
ATOM 606 N N . PHE A 1 77 ? -13.810 8.317 7.011 1.00 89.88 77 PHE A N 1
ATOM 607 C CA . PHE 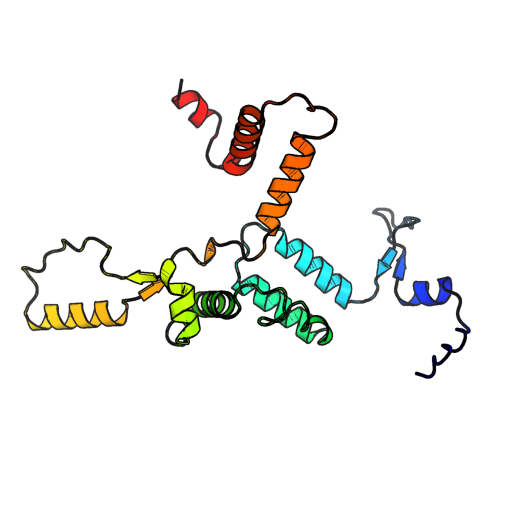A 1 77 ? -12.398 7.987 6.828 1.00 89.88 77 PHE A CA 1
ATOM 608 C C . PHE A 1 77 ? -11.826 8.459 5.490 1.00 89.88 77 PHE A C 1
ATOM 610 O O . PHE A 1 77 ? -10.605 8.513 5.357 1.00 89.88 77 PHE A O 1
ATOM 617 N N . GLU A 1 78 ? -12.661 8.836 4.518 1.00 92.50 78 GLU A N 1
ATOM 618 C CA . GLU A 1 78 ? -12.214 9.273 3.189 1.00 92.50 78 GLU A CA 1
ATOM 619 C C . GLU A 1 78 ? -11.241 10.458 3.260 1.00 92.50 78 GLU A C 1
ATOM 621 O O . GLU A 1 78 ? -10.266 10.501 2.512 1.00 92.50 78 GLU A O 1
ATOM 626 N N . THR A 1 79 ? -11.431 11.361 4.226 1.00 92.50 79 THR A N 1
ATOM 627 C CA . THR A 1 79 ? -10.560 12.527 4.440 1.00 92.50 79 THR A CA 1
ATOM 628 C C . THR A 1 79 ? -9.113 12.159 4.766 1.00 92.50 79 THR A C 1
ATOM 630 O O . THR A 1 79 ? -8.218 12.968 4.539 1.00 92.50 79 THR A O 1
ATOM 633 N N . HIS A 1 80 ? -8.873 10.957 5.296 1.00 89.44 80 HIS A N 1
ATOM 634 C CA . HIS A 1 80 ? -7.550 10.505 5.738 1.00 89.44 80 HIS A CA 1
ATOM 635 C C . HIS A 1 80 ? -7.017 9.320 4.933 1.00 89.44 80 HIS A C 1
ATOM 637 O O . HIS A 1 80 ? -5.811 9.199 4.752 1.00 89.44 80 HIS A O 1
ATOM 643 N N . LEU A 1 81 ? -7.904 8.438 4.468 1.00 91.44 81 LEU A N 1
ATOM 644 C CA . LEU A 1 81 ? -7.542 7.199 3.779 1.00 91.44 81 LEU A CA 1
ATOM 645 C C . LEU A 1 81 ? -7.772 7.266 2.268 1.00 91.44 81 LEU A C 1
ATOM 647 O O . LEU A 1 81 ? -7.303 6.387 1.546 1.00 91.44 81 LEU A O 1
ATOM 651 N N . GLY A 1 82 ? -8.485 8.282 1.777 1.00 91.62 82 GLY A N 1
ATOM 652 C CA . GLY A 1 82 ? -8.793 8.432 0.361 1.00 91.62 82 GLY A CA 1
ATOM 653 C C . GLY A 1 82 ? -7.538 8.544 -0.505 1.00 91.62 82 GLY A C 1
ATOM 654 O O . GLY A 1 82 ? -6.499 9.041 -0.079 1.00 91.62 82 GLY A O 1
ATOM 655 N N . SER A 1 83 ? -7.645 8.130 -1.768 1.00 90.94 83 SER A N 1
ATOM 656 C CA . SER A 1 83 ? -6.548 8.208 -2.755 1.00 90.94 83 SER A CA 1
ATOM 657 C C . SER A 1 83 ? -6.093 9.637 -3.088 1.00 90.94 83 SER A C 1
ATOM 659 O O . SER A 1 83 ? -5.077 9.829 -3.750 1.00 90.94 83 SER A O 1
ATOM 661 N N . ARG A 1 84 ? -6.856 10.641 -2.647 1.00 91.19 84 ARG A N 1
ATOM 662 C CA . ARG A 1 84 ? -6.563 12.074 -2.770 1.00 91.19 84 ARG A CA 1
ATOM 663 C C . ARG A 1 84 ? -6.551 12.791 -1.420 1.00 91.19 84 ARG A C 1
ATOM 665 O O . ARG A 1 84 ? -6.688 14.010 -1.383 1.00 91.19 84 ARG A O 1
ATOM 672 N N . ALA A 1 85 ? -6.453 12.045 -0.320 1.00 91.44 85 ALA A N 1
ATOM 673 C CA . ALA A 1 85 ? -6.292 12.643 0.997 1.00 91.44 85 ALA A CA 1
ATOM 674 C C . ALA A 1 85 ? -5.013 13.494 1.030 1.00 91.44 85 ALA A C 1
ATOM 676 O O . ALA A 1 85 ? -4.042 13.181 0.348 1.00 91.44 85 ALA A O 1
ATOM 677 N N . GLU A 1 86 ? -5.000 14.548 1.843 1.00 90.00 86 GLU A N 1
ATOM 678 C CA . GLU A 1 86 ? -3.882 15.504 1.922 1.00 90.00 86 GLU A CA 1
ATOM 679 C C . GLU A 1 86 ? -2.541 14.839 2.278 1.00 90.00 86 GLU A C 1
ATOM 681 O O . GLU A 1 86 ? -1.481 15.285 1.850 1.00 90.00 86 GLU A O 1
ATOM 686 N N . ILE A 1 87 ? -2.591 13.726 3.012 1.00 86.62 87 ILE A N 1
ATOM 687 C CA . ILE A 1 87 ? -1.416 12.931 3.381 1.00 86.62 87 ILE A CA 1
ATOM 688 C C . ILE A 1 87 ? -0.761 12.212 2.185 1.00 86.62 87 ILE A C 1
ATOM 690 O O . ILE A 1 87 ? 0.398 11.807 2.267 1.00 86.62 87 ILE A O 1
ATOM 694 N N . VAL A 1 88 ? -1.482 12.035 1.074 1.00 88.06 88 VAL A N 1
ATOM 695 C CA . VAL A 1 88 ? -0.983 11.355 -0.126 1.00 88.06 88 VAL A CA 1
ATOM 696 C C . VAL A 1 88 ? -0.053 12.295 -0.890 1.00 88.06 88 VAL A C 1
ATOM 698 O O . VAL A 1 88 ? -0.497 13.210 -1.580 1.00 88.06 88 VAL A O 1
ATOM 701 N N . HIS A 1 89 ? 1.254 12.036 -0.807 1.00 87.38 89 HIS A N 1
ATOM 702 C CA . HIS A 1 89 ? 2.280 12.879 -1.427 1.00 87.38 89 HIS A CA 1
ATOM 703 C C . HIS A 1 89 ? 2.160 12.953 -2.959 1.00 87.38 89 HIS A C 1
ATOM 705 O O . HIS A 1 89 ? 2.355 14.009 -3.556 1.00 87.38 89 HIS A O 1
ATOM 711 N N . SER A 1 90 ? 1.859 11.829 -3.620 1.00 90.75 90 SER A N 1
ATOM 712 C CA . SER A 1 90 ? 1.701 11.782 -5.078 1.00 90.75 90 SER A CA 1
ATOM 713 C C . SER A 1 90 ? 0.491 10.932 -5.482 1.00 90.75 90 SER A C 1
ATOM 715 O O . SER A 1 90 ? 0.624 9.726 -5.709 1.00 90.75 90 SER A O 1
ATOM 717 N N . PRO A 1 91 ? -0.700 11.551 -5.606 1.00 92.50 91 PRO A N 1
ATOM 718 C CA . PRO A 1 91 ? -1.930 10.834 -5.940 1.00 92.50 91 PRO A CA 1
ATOM 719 C C . PRO A 1 91 ? -1.874 10.109 -7.291 1.00 92.50 91 PRO A C 1
ATOM 721 O O . PRO A 1 91 ? -2.371 8.991 -7.422 1.00 92.50 91 PRO A O 1
ATOM 724 N N . ASP A 1 92 ? -1.246 10.722 -8.300 1.00 93.94 92 ASP A N 1
ATOM 725 C CA . ASP A 1 92 ? -1.116 10.125 -9.636 1.00 93.94 92 ASP A CA 1
ATOM 726 C C . ASP A 1 92 ? -0.137 8.944 -9.650 1.00 93.94 92 ASP A C 1
ATOM 728 O O . ASP A 1 92 ? -0.363 7.966 -10.364 1.00 93.94 92 ASP A O 1
ATOM 732 N N . PHE A 1 93 ? 0.925 8.994 -8.839 1.00 92.38 93 PHE A N 1
ATOM 733 C CA . PHE A 1 93 ? 1.830 7.860 -8.670 1.00 92.38 93 PHE A CA 1
ATOM 734 C C . PHE A 1 93 ? 1.107 6.680 -8.016 1.00 92.38 93 PHE A C 1
ATOM 736 O O . PHE A 1 93 ? 1.106 5.579 -8.569 1.00 92.38 93 PHE A O 1
ATOM 743 N N . GLU A 1 94 ? 0.430 6.915 -6.886 1.00 92.19 94 GLU A N 1
ATOM 744 C CA . GLU A 1 94 ? -0.291 5.856 -6.177 1.00 92.19 94 GLU A CA 1
ATOM 745 C C . GLU A 1 94 ? -1.397 5.238 -7.043 1.00 92.19 94 GLU A C 1
ATOM 747 O O . GLU A 1 94 ? -1.485 4.013 -7.174 1.00 92.19 94 GLU A O 1
ATOM 752 N N . SER A 1 95 ? -2.209 6.075 -7.700 1.00 92.56 95 SER A N 1
ATOM 753 C CA . SER A 1 95 ? -3.269 5.606 -8.601 1.00 92.56 95 SER A CA 1
ATOM 754 C C . SER A 1 95 ? -2.707 4.822 -9.790 1.00 92.56 95 SER A C 1
ATOM 756 O O . SER A 1 95 ? -3.252 3.775 -10.165 1.00 92.56 95 SER A O 1
ATOM 758 N N . GLY A 1 96 ? -1.584 5.283 -10.349 1.00 92.38 96 GLY A N 1
ATOM 759 C CA . GLY A 1 96 ? -0.858 4.597 -11.410 1.00 92.38 96 GLY A CA 1
ATOM 760 C C . GLY A 1 96 ? -0.405 3.201 -10.982 1.00 92.38 96 GLY A C 1
ATOM 761 O O . GLY A 1 96 ? -0.736 2.221 -11.654 1.00 92.38 96 GLY A O 1
ATOM 762 N N . CYS A 1 97 ? 0.284 3.094 -9.844 1.00 90.88 97 CYS A N 1
ATOM 763 C CA . CYS A 1 97 ? 0.748 1.828 -9.272 1.00 90.88 97 CYS A CA 1
ATOM 764 C C . CYS A 1 97 ? -0.406 0.832 -9.088 1.00 90.88 97 CYS A C 1
ATOM 766 O O . CYS A 1 97 ? -0.352 -0.286 -9.600 1.00 90.88 97 CYS A O 1
ATOM 768 N N . VAL A 1 98 ? -1.504 1.256 -8.456 1.00 92.00 98 VAL A N 1
ATOM 769 C CA . VAL A 1 98 ? -2.707 0.427 -8.242 1.00 92.00 98 VAL A CA 1
ATOM 770 C C . VAL A 1 98 ? -3.292 -0.055 -9.570 1.00 92.00 98 VAL A C 1
ATOM 772 O O . VAL A 1 98 ? -3.733 -1.201 -9.699 1.00 92.00 98 VAL A O 1
ATOM 775 N N . ARG A 1 99 ? -3.297 0.801 -10.597 1.00 92.06 99 ARG A N 1
ATOM 776 C CA . ARG A 1 99 ? -3.832 0.460 -11.918 1.00 92.06 99 ARG A CA 1
ATOM 777 C C . ARG A 1 99 ? -2.961 -0.554 -12.655 1.00 92.06 99 ARG A C 1
ATOM 779 O O . ARG A 1 99 ? -3.516 -1.456 -13.289 1.00 92.06 99 ARG A O 1
ATOM 786 N N . VAL A 1 100 ? -1.636 -0.439 -12.560 1.00 90.75 100 VAL A N 1
ATOM 787 C CA . VAL A 1 100 ? -0.710 -1.450 -13.090 1.00 90.75 100 VAL A CA 1
ATOM 788 C C . VAL A 1 100 ? -0.878 -2.770 -12.343 1.00 90.75 100 VAL A C 1
ATOM 790 O O . VAL A 1 100 ? -1.031 -3.798 -12.997 1.00 90.75 100 VAL A O 1
ATOM 793 N N . LEU A 1 101 ? -0.923 -2.753 -11.007 1.00 89.38 101 LEU A N 1
ATOM 794 C CA . LEU A 1 101 ? -1.089 -3.957 -10.181 1.00 89.38 101 LEU A CA 1
ATOM 795 C C . LEU A 1 101 ? -2.404 -4.699 -10.491 1.00 89.38 101 LEU A C 1
ATOM 797 O O . LEU A 1 101 ? -2.437 -5.925 -10.494 1.00 89.38 101 LEU A O 1
ATOM 801 N N . ARG A 1 102 ? -3.468 -3.976 -10.878 1.00 89.69 102 ARG A N 1
ATOM 802 C CA . ARG A 1 102 ? -4.731 -4.549 -11.401 1.00 89.69 102 ARG A CA 1
ATOM 803 C C . ARG A 1 102 ? -4.654 -5.074 -12.846 1.00 89.69 102 ARG A C 1
ATOM 805 O O . ARG A 1 102 ? -5.676 -5.482 -13.395 1.00 89.69 102 ARG A O 1
ATOM 812 N N . GLY A 1 103 ? -3.504 -4.986 -13.512 1.00 86.94 103 GLY A N 1
ATOM 813 C CA . GLY A 1 103 ? -3.321 -5.365 -14.918 1.00 86.94 103 GLY A CA 1
ATOM 814 C C . GLY A 1 103 ? -3.927 -4.384 -15.931 1.00 86.94 103 GLY A C 1
ATOM 815 O O . GLY A 1 103 ? -4.068 -4.715 -17.107 1.00 86.94 103 GLY A O 1
ATOM 816 N N . ARG A 1 104 ? -4.295 -3.164 -15.514 1.00 87.12 104 ARG A N 1
ATOM 817 C CA . ARG A 1 104 ? -4.988 -2.157 -16.346 1.00 87.12 104 ARG A CA 1
ATOM 818 C C . ARG A 1 104 ? -4.048 -1.075 -16.890 1.00 87.12 104 ARG A C 1
ATOM 820 O O . ARG A 1 104 ? -4.448 0.074 -17.073 1.00 87.12 104 ARG A O 1
ATOM 827 N N . GLN A 1 105 ? -2.802 -1.439 -17.176 1.00 86.31 105 GLN A N 1
ATOM 828 C CA . GLN A 1 105 ? -1.745 -0.545 -17.674 1.00 86.31 105 GLN A CA 1
ATOM 829 C C . GLN A 1 105 ? -2.103 0.210 -18.971 1.00 86.31 105 GLN A C 1
ATOM 831 O O . GLN A 1 105 ? -1.679 1.342 -19.185 1.00 86.31 105 GLN A O 1
ATOM 836 N N . ASN A 1 106 ? -2.961 -0.365 -19.818 1.00 84.31 106 ASN A N 1
ATOM 837 C CA . ASN A 1 106 ? -3.470 0.289 -21.026 1.00 84.31 106 ASN A CA 1
ATOM 838 C C . ASN A 1 106 ? -4.385 1.495 -20.741 1.00 84.31 106 ASN A C 1
ATOM 840 O O . ASN A 1 106 ? -4.599 2.318 -21.627 1.00 84.31 106 ASN A O 1
ATOM 844 N N . ARG A 1 107 ? -4.928 1.604 -19.523 1.00 88.25 107 ARG A N 1
ATOM 845 C CA . ARG A 1 107 ? -5.829 2.682 -19.099 1.00 88.25 107 ARG A CA 1
ATOM 846 C C . ARG A 1 107 ? -5.129 3.769 -18.287 1.00 88.25 107 ARG A C 1
ATOM 848 O O . ARG A 1 107 ? -5.825 4.577 -17.685 1.00 88.25 107 ARG A O 1
ATOM 855 N N . LEU A 1 108 ? -3.798 3.788 -18.209 1.00 90.19 108 LEU A N 1
ATOM 856 C CA . LEU A 1 108 ? -3.081 4.833 -17.470 1.00 90.19 108 LEU A CA 1
ATOM 857 C C . LEU A 1 108 ? -3.306 6.218 -18.098 1.00 90.19 108 LEU A C 1
ATOM 859 O O . LEU A 1 108 ? -3.218 6.376 -19.322 1.00 90.19 108 LEU A O 1
ATOM 863 N N . THR A 1 109 ? -3.578 7.218 -17.260 1.00 93.19 109 THR A N 1
ATOM 864 C CA . THR A 1 109 ? -3.683 8.623 -17.667 1.00 93.19 109 THR A CA 1
ATOM 865 C C . THR A 1 109 ? -2.308 9.174 -18.037 1.00 93.19 109 THR A C 1
ATOM 867 O O . THR A 1 109 ? -1.272 8.566 -17.766 1.00 93.19 109 THR A O 1
ATOM 870 N N . ARG A 1 110 ? -2.272 10.352 -18.669 1.00 92.88 110 ARG A N 1
ATOM 871 C CA . ARG A 1 110 ? -1.003 11.026 -18.971 1.00 92.88 110 ARG A CA 1
ATOM 872 C C . ARG A 1 110 ? -0.209 11.331 -17.695 1.00 92.88 110 ARG A C 1
ATOM 874 O O . ARG A 1 110 ? 0.985 11.070 -17.679 1.00 92.88 110 ARG A O 1
ATOM 881 N N . ALA A 1 111 ? -0.876 11.819 -16.648 1.00 93.19 111 ALA A N 1
ATOM 882 C CA . ALA A 1 111 ? -0.243 12.135 -15.368 1.00 93.19 111 ALA A CA 1
ATOM 883 C C . ALA A 1 111 ? 0.327 10.879 -14.690 1.00 93.19 111 ALA A C 1
ATOM 885 O O . ALA A 1 111 ? 1.491 10.874 -14.300 1.00 93.19 111 ALA A O 1
ATOM 886 N N . GLU A 1 112 ? -0.434 9.780 -14.664 1.00 94.00 112 GLU A N 1
ATOM 887 C CA . GLU A 1 112 ? 0.027 8.493 -14.122 1.00 94.00 112 GLU A CA 1
ATOM 888 C C . GLU A 1 112 ? 1.232 7.950 -14.906 1.00 94.00 112 GLU A C 1
ATOM 890 O O . GLU A 1 112 ? 2.201 7.487 -14.315 1.00 94.00 112 GLU A O 1
ATOM 895 N N . LYS A 1 113 ? 1.220 8.043 -16.244 1.00 91.06 113 LYS A N 1
ATOM 896 C CA . LYS A 1 113 ? 2.368 7.633 -17.074 1.00 91.06 113 LYS A CA 1
ATOM 897 C C . LYS A 1 113 ? 3.614 8.464 -16.789 1.00 91.06 113 LYS A C 1
ATOM 899 O O . LYS A 1 113 ? 4.705 7.908 -16.773 1.00 91.06 113 LYS A O 1
ATOM 904 N N . THR A 1 114 ? 3.457 9.771 -16.579 1.00 92.12 114 THR A N 1
ATOM 905 C CA . THR A 1 114 ? 4.565 10.656 -16.205 1.00 92.12 114 THR A CA 1
ATOM 906 C C . THR A 1 114 ? 5.104 10.301 -14.820 1.00 92.12 114 THR A C 1
ATOM 908 O O . THR A 1 114 ? 6.314 10.168 -14.668 1.00 92.12 114 THR A O 1
ATOM 911 N N . ALA A 1 115 ? 4.228 10.072 -13.839 1.00 91.94 115 ALA A N 1
ATOM 912 C CA . ALA A 1 115 ? 4.617 9.703 -12.479 1.00 91.94 115 ALA A CA 1
ATOM 913 C C . ALA A 1 115 ? 5.315 8.331 -12.410 1.00 91.94 115 ALA A C 1
ATOM 915 O O . ALA A 1 115 ? 6.279 8.162 -11.670 1.00 91.94 115 ALA A O 1
ATOM 916 N N . LEU A 1 116 ? 4.867 7.362 -13.213 1.00 90.88 116 LEU A N 1
ATOM 917 C CA . LEU A 1 116 ? 5.472 6.031 -13.301 1.00 90.88 116 LEU A CA 1
ATOM 918 C C . LEU A 1 116 ? 6.680 5.956 -14.245 1.00 90.88 116 LEU A C 1
ATOM 920 O O . LEU A 1 116 ? 7.251 4.878 -14.395 1.00 90.88 116 LEU A O 1
ATOM 924 N N . GLY A 1 117 ? 7.069 7.062 -14.887 1.00 88.12 117 GLY A N 1
ATOM 925 C CA . GLY A 1 117 ? 8.176 7.114 -15.847 1.00 88.12 117 GLY A CA 1
ATOM 926 C C . GLY A 1 117 ? 9.458 6.407 -15.378 1.00 88.12 117 GLY A C 1
ATOM 927 O O . GLY A 1 117 ? 9.979 5.597 -16.142 1.00 88.12 117 GLY A O 1
ATOM 928 N N . PRO A 1 118 ? 9.928 6.616 -14.129 1.00 88.00 118 PRO A N 1
ATOM 929 C CA . PRO A 1 118 ? 11.126 5.949 -13.604 1.00 88.00 118 PRO A CA 1
ATOM 930 C C . PRO A 1 118 ? 11.034 4.419 -13.512 1.00 88.00 118 PRO A C 1
ATOM 932 O O . PRO A 1 118 ? 12.060 3.752 -13.454 1.00 88.00 118 PRO A O 1
ATOM 935 N N . PHE A 1 119 ? 9.823 3.858 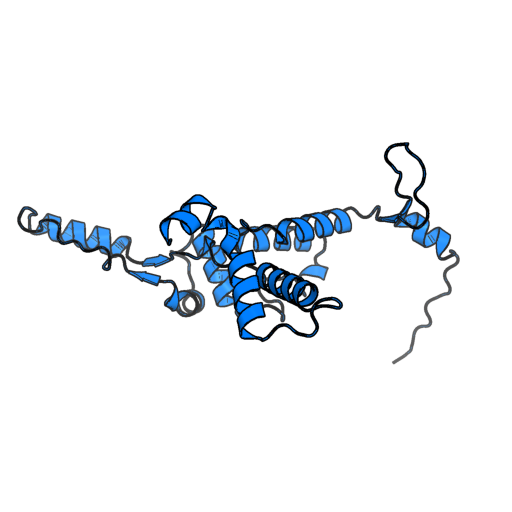-13.497 1.00 86.81 119 PHE A N 1
ATOM 936 C CA . PHE A 1 119 ? 9.566 2.420 -13.353 1.00 86.81 119 PHE A CA 1
ATOM 937 C C . PHE A 1 119 ? 9.233 1.740 -14.687 1.00 86.81 119 PHE A C 1
ATOM 939 O O . PHE A 1 119 ? 8.887 0.558 -14.720 1.00 86.81 119 PHE A O 1
ATOM 946 N N . VAL A 1 120 ? 9.293 2.481 -15.799 1.00 86.50 120 VAL A N 1
ATOM 947 C CA . VAL A 1 120 ? 9.059 1.940 -17.137 1.00 86.50 120 VAL A CA 1
ATOM 948 C C . VAL A 1 120 ? 10.268 1.131 -17.581 1.00 86.50 120 VAL A C 1
ATOM 950 O O . VAL A 1 120 ? 11.352 1.672 -17.781 1.00 86.50 120 VAL A O 1
ATOM 953 N N . LYS A 1 121 ? 10.044 -0.151 -17.862 1.00 79.19 121 LYS A N 1
ATOM 954 C CA . LYS A 1 121 ? 10.966 -0.965 -18.644 1.00 79.19 121 LYS A CA 1
ATOM 955 C C . LYS A 1 121 ? 10.441 -1.097 -20.061 1.00 79.19 121 LYS A C 1
ATOM 957 O O . LYS A 1 121 ? 9.374 -1.670 -20.310 1.00 79.19 121 LYS A O 1
ATOM 962 N N . LEU A 1 122 ? 11.208 -0.553 -20.998 1.00 68.75 122 LEU A N 1
ATOM 963 C CA . LEU A 1 122 ? 10.972 -0.778 -22.413 1.00 68.75 122 LEU A CA 1
ATOM 964 C C . LEU A 1 122 ? 11.382 -2.212 -22.743 1.00 68.75 122 LEU A C 1
ATOM 966 O O . LEU A 1 122 ? 12.469 -2.655 -22.381 1.00 68.75 122 LEU A O 1
ATOM 970 N N . ALA A 1 123 ? 10.536 -2.933 -23.475 1.00 58.09 123 ALA A N 1
ATOM 971 C CA . ALA A 1 123 ? 10.790 -4.315 -23.899 1.00 58.09 123 ALA A CA 1
ATOM 972 C C . ALA A 1 123 ? 12.039 -4.498 -24.805 1.00 58.09 123 ALA A C 1
ATOM 974 O O . ALA A 1 123 ? 12.250 -5.588 -25.328 1.00 58.09 123 ALA A O 1
ATOM 975 N N . GLY A 1 124 ? 12.835 -3.445 -25.023 1.00 54.69 124 GLY A N 1
ATOM 976 C CA . GLY A 1 124 ? 14.053 -3.442 -25.833 1.00 54.69 124 GLY A CA 1
ATOM 977 C C . GLY A 1 124 ? 15.360 -3.654 -25.064 1.00 54.69 124 GLY A C 1
ATOM 978 O O . GLY A 1 124 ? 16.393 -3.709 -25.716 1.00 54.69 124 GLY A O 1
ATOM 979 N N . ASP A 1 125 ? 15.331 -3.776 -23.732 1.00 46.44 125 ASP A N 1
ATOM 980 C CA . ASP A 1 125 ? 16.550 -3.952 -22.914 1.00 46.44 125 ASP A CA 1
ATOM 981 C C . ASP A 1 125 ? 16.821 -5.417 -22.515 1.00 46.44 125 ASP A C 1
ATOM 983 O O . ASP A 1 125 ? 17.787 -5.738 -21.831 1.00 46.44 125 ASP A O 1
ATOM 987 N N . ALA A 1 126 ? 15.969 -6.342 -22.969 1.00 45.84 126 ALA A N 1
ATOM 988 C CA . ALA A 1 126 ? 16.393 -7.725 -23.125 1.00 45.84 126 ALA A CA 1
ATOM 989 C C . ALA A 1 126 ? 17.190 -7.779 -24.429 1.00 45.84 126 ALA A C 1
ATOM 991 O O . ALA A 1 126 ? 16.616 -7.587 -25.499 1.00 45.84 126 ALA A O 1
ATOM 992 N N . THR A 1 127 ? 18.497 -7.997 -24.333 1.00 49.34 127 THR A N 1
ATOM 993 C CA . THR A 1 127 ? 19.380 -8.347 -25.446 1.00 49.34 127 THR A CA 1
ATOM 994 C C . THR A 1 127 ? 18.692 -9.348 -26.378 1.00 49.34 127 THR A C 1
ATOM 996 O O . THR A 1 127 ? 18.599 -10.538 -26.090 1.00 49.34 127 THR A O 1
ATOM 999 N N . VAL A 1 128 ? 18.174 -8.871 -27.513 1.00 47.12 128 VAL A N 1
ATOM 1000 C CA . VAL A 1 128 ? 17.720 -9.740 -28.605 1.00 47.12 128 VAL A CA 1
ATOM 1001 C C . VAL A 1 128 ? 18.800 -9.756 -29.677 1.00 47.12 128 VAL A C 1
ATOM 1003 O O . VAL A 1 128 ? 18.560 -9.398 -30.828 1.00 47.12 128 VAL A O 1
ATOM 1006 N N . GLU A 1 129 ? 19.991 -10.219 -29.304 1.00 48.28 129 GLU A N 1
ATOM 1007 C CA . GLU A 1 129 ? 20.785 -11.013 -30.239 1.00 48.28 129 GLU A CA 1
ATOM 1008 C C . GLU A 1 129 ? 20.123 -12.392 -30.306 1.00 48.28 129 GLU A C 1
ATOM 1010 O O . GLU A 1 129 ? 20.506 -13.346 -29.641 1.00 48.28 129 GLU A O 1
ATOM 1015 N N . SER A 1 130 ? 19.006 -12.465 -31.023 1.00 53.28 130 SER A N 1
ATOM 1016 C CA . SER A 1 130 ? 18.409 -13.737 -31.409 1.00 53.28 130 SER A CA 1
ATOM 1017 C C . SER A 1 130 ? 18.003 -13.611 -32.866 1.00 53.28 130 SER A C 1
ATOM 1019 O O . SER A 1 130 ? 16.978 -12.993 -33.193 1.00 53.28 130 SER A O 1
ATOM 1021 N N . ASP A 1 131 ? 18.919 -14.111 -33.697 1.00 56.47 131 ASP A N 1
ATOM 1022 C CA . ASP A 1 131 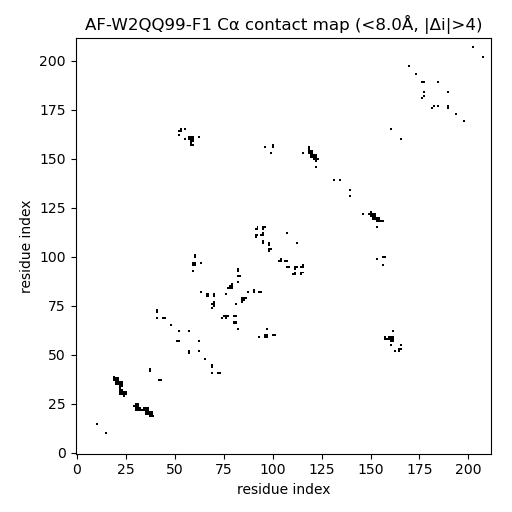? 18.811 -14.530 -35.091 1.00 56.47 131 ASP A CA 1
ATOM 1023 C C . ASP A 1 131 ? 17.654 -13.881 -35.851 1.00 56.47 131 ASP A C 1
ATOM 1025 O O . ASP A 1 131 ? 16.565 -14.428 -36.036 1.00 56.47 131 ASP A O 1
ATOM 1029 N N . ASN A 1 132 ? 17.893 -12.648 -36.302 1.00 56.47 132 ASN A N 1
ATOM 1030 C CA . ASN A 1 132 ? 17.051 -12.027 -37.322 1.00 56.47 132 ASN A CA 1
ATOM 1031 C C . ASN A 1 132 ? 17.369 -12.551 -38.730 1.00 56.47 132 ASN A C 1
ATOM 1033 O O . ASN A 1 132 ? 16.631 -12.200 -39.654 1.00 56.47 132 ASN A O 1
ATOM 1037 N N . GLU A 1 133 ? 18.435 -13.333 -38.919 1.00 62.03 133 GLU A N 1
ATOM 1038 C CA . GLU A 1 133 ? 18.863 -13.795 -40.246 1.00 62.03 133 GLU A CA 1
ATOM 1039 C C . GLU A 1 133 ? 17.844 -14.743 -40.889 1.00 62.03 133 GLU A C 1
ATOM 1041 O O . GLU A 1 133 ? 17.524 -14.542 -42.059 1.00 62.03 133 GLU A O 1
ATOM 1046 N N . ASP A 1 134 ? 17.186 -15.606 -40.109 1.00 71.88 134 ASP A N 1
ATOM 1047 C CA . ASP A 1 134 ? 16.231 -16.600 -40.630 1.00 71.88 134 ASP A CA 1
ATOM 1048 C C . ASP A 1 134 ? 14.783 -16.103 -40.792 1.00 71.88 134 ASP A C 1
ATOM 1050 O O . ASP A 1 134 ? 13.925 -16.813 -41.317 1.00 71.88 134 ASP A O 1
ATOM 1054 N N . LEU A 1 135 ? 14.462 -14.880 -40.355 1.00 70.12 135 LEU A N 1
ATOM 1055 C CA . LEU A 1 135 ? 13.093 -14.356 -40.440 1.00 70.12 135 LEU A CA 1
ATOM 1056 C C . LEU A 1 135 ? 12.849 -13.617 -41.757 1.00 70.12 135 LEU A C 1
ATOM 1058 O O . LEU A 1 135 ? 13.545 -12.649 -42.079 1.00 70.12 135 LEU A O 1
ATOM 1062 N N . SER A 1 136 ? 11.774 -13.983 -42.462 1.00 78.62 136 SER A N 1
ATOM 1063 C CA . SER A 1 136 ? 11.334 -13.270 -43.664 1.00 78.62 136 SER A CA 1
ATOM 1064 C C . SER A 1 136 ? 10.977 -11.806 -43.365 1.00 78.62 136 SER A C 1
ATOM 1066 O O . SER A 1 136 ? 10.630 -11.426 -42.241 1.00 78.62 136 SER A O 1
ATOM 1068 N N . PHE A 1 137 ? 10.998 -10.950 -44.394 1.00 76.00 137 PHE A N 1
ATOM 1069 C CA . PHE A 1 137 ? 10.670 -9.520 -44.280 1.00 76.00 137 PHE A CA 1
ATOM 1070 C C . PHE A 1 137 ? 9.326 -9.262 -43.563 1.00 76.00 137 PHE A C 1
ATOM 1072 O O . PHE A 1 137 ? 9.208 -8.363 -42.720 1.00 76.00 137 PHE A O 1
ATOM 1079 N N . VAL A 1 138 ? 8.319 -10.096 -43.843 1.00 81.31 138 VAL A N 1
ATOM 1080 C CA . VAL A 1 138 ? 6.980 -10.010 -43.243 1.00 81.31 138 VAL A CA 1
ATOM 1081 C C . VAL A 1 138 ? 6.988 -10.470 -41.785 1.00 81.31 138 VAL A C 1
ATOM 1083 O O . VAL A 1 138 ? 6.334 -9.849 -40.943 1.00 81.31 138 VAL A O 1
ATOM 1086 N N . GLU A 1 139 ? 7.750 -11.509 -41.451 1.00 78.56 139 GLU A N 1
ATOM 1087 C CA . GLU A 1 139 ? 7.895 -12.004 -40.079 1.00 78.56 139 GLU A CA 1
ATOM 1088 C C . GLU A 1 139 ? 8.653 -11.019 -39.200 1.00 78.56 139 GLU A C 1
ATOM 1090 O O . GLU A 1 139 ? 8.205 -10.744 -38.088 1.00 78.56 139 GLU A O 1
ATOM 1095 N N . ARG A 1 140 ? 9.700 -10.367 -39.722 1.00 77.25 140 ARG A N 1
ATOM 1096 C CA . ARG A 1 140 ? 10.370 -9.251 -39.037 1.00 77.25 140 ARG A CA 1
ATOM 1097 C C . ARG A 1 140 ? 9.388 -8.117 -38.736 1.00 77.25 140 ARG A C 1
ATOM 1099 O O . ARG A 1 140 ? 9.410 -7.544 -37.648 1.00 77.25 140 ARG A O 1
ATOM 1106 N N . HIS A 1 141 ? 8.483 -7.781 -39.659 1.00 72.12 141 HIS A N 1
ATOM 1107 C CA . HIS A 1 141 ? 7.471 -6.742 -39.425 1.00 72.12 141 HIS A CA 1
ATOM 1108 C C . HIS A 1 141 ? 6.356 -7.193 -38.461 1.00 72.12 141 HIS A C 1
ATOM 1110 O O . HIS A 1 141 ? 5.858 -6.393 -37.664 1.00 72.12 141 HIS A O 1
ATOM 1116 N N . ARG A 1 142 ? 5.941 -8.464 -38.499 1.00 73.38 142 ARG A N 1
ATOM 1117 C CA . ARG A 1 142 ? 4.974 -9.035 -37.543 1.00 73.38 142 ARG A CA 1
ATOM 1118 C C . ARG A 1 142 ? 5.572 -9.140 -36.135 1.00 73.38 142 ARG A C 1
ATOM 1120 O O . ARG A 1 142 ? 4.908 -8.725 -35.190 1.00 73.38 142 ARG A O 1
ATOM 1127 N N . LYS A 1 143 ? 6.827 -9.588 -35.996 1.00 69.69 143 LYS A N 1
ATOM 1128 C CA . LYS A 1 143 ? 7.594 -9.631 -34.736 1.00 69.69 143 LYS A CA 1
ATOM 1129 C C . LYS A 1 143 ? 7.764 -8.225 -34.161 1.00 69.69 143 LYS A C 1
ATOM 1131 O O . LYS A 1 143 ? 7.379 -8.004 -33.018 1.00 69.69 143 LYS A O 1
ATOM 1136 N N . ARG A 1 144 ? 8.192 -7.245 -34.972 1.00 66.12 144 ARG A N 1
ATOM 1137 C CA . ARG A 1 144 ? 8.268 -5.827 -34.562 1.00 66.12 144 ARG A CA 1
ATOM 1138 C C . ARG A 1 144 ? 6.922 -5.276 -34.095 1.00 66.12 144 ARG A C 1
ATOM 1140 O O . ARG A 1 144 ? 6.871 -4.665 -33.036 1.00 66.12 144 ARG A O 1
ATOM 1147 N N . ARG A 1 145 ? 5.818 -5.549 -34.804 1.00 62.06 145 ARG A N 1
ATOM 1148 C CA . ARG A 1 145 ? 4.466 -5.156 -34.350 1.00 62.06 145 ARG A CA 1
ATOM 1149 C C . ARG A 1 145 ? 4.043 -5.853 -33.053 1.00 62.06 145 ARG A C 1
ATOM 1151 O O . ARG A 1 145 ? 3.421 -5.220 -32.208 1.00 62.06 145 ARG A O 1
ATOM 1158 N N . ARG A 1 146 ? 4.392 -7.129 -32.869 1.00 59.22 146 ARG A N 1
ATOM 1159 C CA . ARG A 1 146 ? 4.077 -7.903 -31.657 1.00 59.22 146 ARG A CA 1
ATOM 1160 C C . ARG A 1 146 ? 4.856 -7.407 -30.433 1.00 59.22 146 ARG A C 1
ATOM 1162 O O . ARG A 1 146 ? 4.283 -7.346 -29.351 1.00 59.22 146 ARG A O 1
ATOM 1169 N N . ILE A 1 147 ? 6.119 -7.018 -30.616 1.00 56.31 147 ILE A N 1
ATOM 1170 C CA . ILE A 1 147 ? 6.973 -6.432 -29.569 1.00 56.31 147 ILE A CA 1
ATOM 1171 C C . ILE A 1 147 ? 6.531 -4.993 -29.265 1.00 56.31 147 ILE A C 1
ATOM 1173 O O . ILE A 1 147 ? 6.346 -4.643 -28.103 1.00 56.31 147 ILE A O 1
ATOM 1177 N N . ALA A 1 148 ? 6.243 -4.191 -30.295 1.00 53.91 148 ALA A N 1
ATOM 1178 C CA . ALA A 1 148 ? 5.711 -2.835 -30.140 1.00 53.91 148 ALA A CA 1
ATOM 1179 C C . ALA A 1 148 ? 4.350 -2.812 -29.415 1.00 53.91 148 ALA A C 1
ATOM 1181 O O . ALA A 1 148 ? 4.083 -1.909 -28.628 1.00 53.91 148 ALA A O 1
ATOM 1182 N N . GLY A 1 149 ? 3.506 -3.831 -29.617 1.00 50.03 149 GLY A N 1
ATOM 1183 C CA . GLY A 1 149 ? 2.226 -3.979 -28.914 1.00 50.03 149 GLY A CA 1
ATOM 1184 C C . GLY A 1 149 ? 2.339 -4.357 -27.430 1.00 50.03 149 GLY A C 1
ATOM 1185 O O . GLY A 1 149 ? 1.340 -4.301 -26.718 1.00 50.03 149 GLY A O 1
ATOM 1186 N N . ARG A 1 150 ? 3.532 -4.733 -26.948 1.00 54.41 150 ARG A N 1
ATOM 1187 C CA . ARG A 1 150 ? 3.797 -5.179 -25.566 1.00 54.41 150 ARG A CA 1
ATOM 1188 C C . ARG A 1 150 ? 4.938 -4.384 -24.911 1.00 54.41 150 ARG A C 1
ATOM 1190 O O . ARG A 1 150 ? 5.605 -4.887 -24.016 1.00 54.41 150 ARG A O 1
ATOM 1197 N N . ALA A 1 151 ? 5.173 -3.160 -25.390 1.00 58.72 151 ALA A N 1
ATOM 1198 C CA . ALA A 1 151 ? 6.452 -2.462 -25.245 1.00 58.72 151 ALA A CA 1
ATOM 1199 C C . ALA A 1 151 ? 6.739 -1.830 -23.874 1.00 58.72 151 ALA A C 1
ATOM 1201 O O . ALA A 1 151 ? 7.895 -1.513 -23.614 1.00 58.72 151 ALA A O 1
ATOM 1202 N N . VAL A 1 152 ? 5.737 -1.639 -23.013 1.00 64.62 152 VAL A N 1
ATOM 1203 C CA . VAL A 1 152 ? 5.913 -0.989 -21.704 1.00 64.62 152 VAL A CA 1
ATOM 1204 C C . VAL A 1 152 ? 5.502 -1.965 -20.613 1.00 64.62 152 VAL A C 1
ATOM 1206 O O . VAL A 1 152 ? 4.315 -2.248 -20.444 1.00 64.62 152 VAL A O 1
ATOM 1209 N N . SER A 1 153 ? 6.498 -2.490 -19.906 1.00 76.56 153 SER A N 1
ATOM 1210 C CA . SER A 1 153 ? 6.311 -3.197 -18.643 1.00 76.56 153 SER A CA 1
ATOM 1211 C C . SER A 1 153 ? 6.656 -2.247 -17.503 1.00 76.56 153 SER A C 1
ATOM 1213 O O . SER A 1 153 ? 7.535 -1.400 -17.648 1.00 76.56 153 SER A O 1
ATOM 1215 N N . TYR A 1 154 ? 5.978 -2.388 -16.372 1.00 80.38 154 TYR A N 1
ATOM 1216 C CA . TYR A 1 154 ? 6.346 -1.705 -15.138 1.00 80.38 154 TYR A CA 1
ATOM 1217 C C . TYR A 1 154 ? 6.853 -2.765 -14.166 1.00 80.38 154 TYR A C 1
ATOM 1219 O O . TYR A 1 154 ? 6.070 -3.564 -13.646 1.00 80.38 154 TYR A O 1
ATOM 1227 N N . GLU A 1 155 ? 8.168 -2.829 -13.981 1.00 76.81 155 GLU A N 1
ATOM 1228 C CA . GLU A 1 155 ? 8.785 -3.792 -13.069 1.00 76.81 155 GLU A CA 1
ATOM 1229 C C . GLU A 1 155 ? 8.835 -3.235 -11.641 1.00 76.81 155 GLU A C 1
ATOM 1231 O O . GLU A 1 155 ? 8.682 -2.037 -11.416 1.00 76.81 155 GLU A O 1
ATOM 1236 N N . GLN A 1 156 ? 9.012 -4.126 -10.662 1.00 76.38 156 GLN A N 1
ATOM 1237 C CA . GLN A 1 156 ? 9.288 -3.782 -9.259 1.00 76.38 156 GLN A CA 1
ATOM 1238 C C . GLN A 1 156 ? 8.198 -2.987 -8.512 1.00 76.38 156 GLN A C 1
ATOM 1240 O O . GLN A 1 156 ? 8.343 -2.740 -7.322 1.00 76.38 156 GLN A O 1
ATOM 1245 N N . LEU A 1 157 ? 7.043 -2.677 -9.115 1.00 82.06 157 LEU A N 1
ATOM 1246 C CA . LEU A 1 157 ? 5.962 -1.996 -8.378 1.00 82.06 157 LEU A CA 1
ATOM 1247 C C . LEU A 1 157 ? 5.431 -2.803 -7.182 1.00 82.06 157 LEU A C 1
ATOM 1249 O O . LEU A 1 157 ? 4.950 -2.220 -6.219 1.00 82.06 157 LEU A O 1
ATOM 1253 N N . LYS A 1 158 ? 5.557 -4.135 -7.216 1.00 78.88 158 LYS A N 1
ATOM 1254 C CA . LYS A 1 158 ? 5.211 -5.018 -6.089 1.00 78.88 158 LYS A CA 1
ATOM 1255 C C . LYS A 1 158 ? 6.197 -4.947 -4.922 1.00 78.88 158 LYS A C 1
ATOM 1257 O O . LYS A 1 158 ? 5.853 -5.361 -3.827 1.00 78.88 158 LYS A O 1
ATOM 1262 N N . THR A 1 159 ? 7.424 -4.481 -5.154 1.00 77.69 159 THR A N 1
ATOM 1263 C CA . THR A 1 159 ? 8.465 -4.419 -4.117 1.00 77.69 159 THR A CA 1
ATOM 1264 C C . THR A 1 159 ? 8.508 -3.066 -3.417 1.00 77.69 159 THR A C 1
ATOM 1266 O O . THR A 1 159 ? 9.223 -2.916 -2.432 1.00 77.69 159 THR A O 1
ATOM 1269 N N . ILE A 1 160 ? 7.781 -2.067 -3.928 1.00 76.81 160 ILE A N 1
ATOM 1270 C CA . ILE A 1 160 ? 7.688 -0.748 -3.305 1.00 76.81 160 ILE A CA 1
ATOM 1271 C C . ILE A 1 160 ? 6.727 -0.864 -2.119 1.00 76.81 160 ILE A C 1
ATOM 1273 O O . ILE A 1 160 ? 5.543 -1.139 -2.336 1.00 76.81 160 ILE A O 1
ATOM 1277 N N . PRO A 1 161 ? 7.192 -0.654 -0.875 1.00 72.75 161 PRO A N 1
ATOM 1278 C CA . PRO A 1 161 ? 6.312 -0.719 0.275 1.00 72.75 161 PRO A CA 1
ATOM 1279 C C . PRO A 1 161 ? 5.272 0.412 0.186 1.00 72.75 161 PRO A C 1
ATOM 1281 O O . PRO A 1 161 ? 5.630 1.565 -0.063 1.00 72.75 161 PRO A O 1
ATOM 1284 N N . PRO A 1 162 ? 3.985 0.112 0.407 1.00 74.06 162 PRO A N 1
ATOM 1285 C CA . PRO A 1 162 ? 2.895 1.071 0.233 1.00 74.06 162 PRO A CA 1
ATOM 1286 C C . PRO A 1 162 ? 2.773 2.075 1.381 1.00 74.06 162 PRO A C 1
ATOM 1288 O O . PRO A 1 162 ? 2.011 3.033 1.287 1.00 74.06 162 PRO A O 1
ATOM 1291 N N . THR A 1 163 ? 3.487 1.846 2.483 1.00 71.19 163 THR A N 1
ATOM 1292 C CA . THR A 1 163 ? 3.521 2.725 3.654 1.00 71.19 163 THR A CA 1
ATOM 1293 C C . THR A 1 163 ? 4.946 2.834 4.185 1.00 71.19 163 THR A C 1
ATOM 1295 O O . THR A 1 163 ? 5.760 1.920 4.021 1.00 71.19 163 THR A O 1
ATOM 1298 N N . SER A 1 164 ? 5.241 3.928 4.888 1.00 69.12 164 SER A N 1
ATOM 1299 C CA . SER A 1 164 ? 6.502 4.128 5.614 1.00 69.12 164 SER A CA 1
ATOM 1300 C C . SER A 1 164 ? 6.708 3.138 6.762 1.00 69.12 164 SER A C 1
ATOM 1302 O O . SER A 1 164 ? 7.744 3.198 7.411 1.00 69.12 164 SER A O 1
ATOM 1304 N N . ASN A 1 165 ? 5.788 2.201 7.017 1.00 69.00 165 ASN A N 1
ATOM 1305 C CA . ASN A 1 165 ? 5.839 1.292 8.161 1.00 69.00 165 ASN A CA 1
ATOM 1306 C C . ASN A 1 165 ? 7.157 0.511 8.260 1.00 69.00 165 ASN A C 1
ATOM 1308 O O . ASN A 1 165 ? 7.659 0.294 9.361 1.00 69.00 165 ASN A O 1
ATOM 1312 N N . VAL A 1 166 ? 7.752 0.104 7.132 1.00 71.25 166 VAL A N 1
ATOM 1313 C CA . VAL A 1 166 ? 9.074 -0.552 7.124 1.00 71.25 166 VAL A CA 1
ATOM 1314 C C . VAL A 1 166 ? 10.154 0.399 7.651 1.00 71.25 166 VAL A C 1
ATOM 1316 O O . VAL A 1 166 ? 10.956 0.021 8.503 1.00 71.25 166 VAL A O 1
ATOM 1319 N N . VAL A 1 167 ? 10.123 1.655 7.210 1.00 73.31 167 VAL A N 1
ATOM 1320 C CA . VAL A 1 167 ? 11.049 2.717 7.625 1.00 73.31 167 VAL A CA 1
ATOM 1321 C C . VAL A 1 167 ? 10.820 3.112 9.089 1.00 73.31 167 VAL A C 1
ATOM 1323 O O . VAL A 1 167 ? 11.769 3.246 9.855 1.00 73.31 167 VAL A O 1
ATOM 1326 N N . GLU A 1 168 ? 9.571 3.230 9.533 1.00 78.88 168 GLU A N 1
ATOM 1327 C CA . GLU A 1 168 ? 9.228 3.536 10.926 1.00 78.88 168 GLU A CA 1
ATOM 1328 C C . GLU A 1 168 ? 9.642 2.416 11.883 1.00 78.88 168 GLU A C 1
ATOM 1330 O O . GLU A 1 168 ? 10.152 2.681 12.976 1.00 78.88 168 GLU A O 1
ATOM 1335 N N . ARG A 1 169 ? 9.485 1.152 11.472 1.00 77.50 169 ARG A N 1
ATOM 1336 C CA . ARG A 1 169 ? 10.001 -0.006 12.214 1.00 77.50 169 ARG A CA 1
ATOM 1337 C C . ARG A 1 169 ? 11.520 0.004 12.264 1.00 77.50 169 ARG A C 1
ATOM 1339 O O . ARG A 1 169 ? 12.070 -0.239 13.338 1.00 77.50 169 ARG A O 1
ATOM 1346 N N . PHE A 1 170 ? 12.178 0.317 11.150 1.00 78.81 170 PHE A N 1
ATOM 1347 C CA . PHE A 1 170 ? 13.627 0.474 11.099 1.00 78.81 170 PHE A CA 1
ATOM 1348 C C . PHE A 1 170 ? 14.094 1.542 12.096 1.00 78.81 170 PHE A C 1
ATOM 1350 O O . 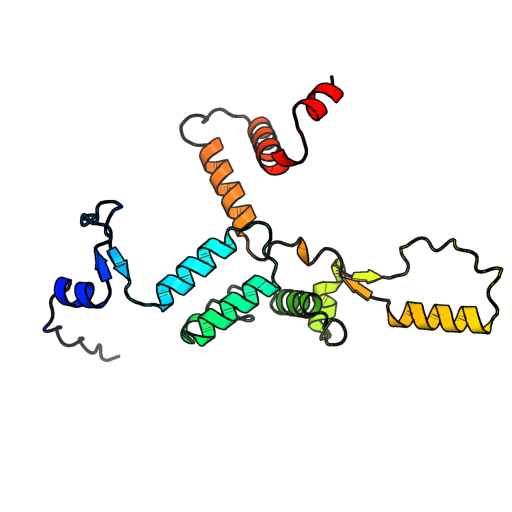PHE A 1 170 ? 14.925 1.250 12.954 1.00 78.81 170 PHE A O 1
ATOM 1357 N N . PHE A 1 171 ? 13.493 2.735 12.090 1.00 79.56 171 PHE A N 1
ATOM 1358 C CA . PHE A 1 171 ? 13.839 3.796 13.042 1.00 79.56 171 PHE A CA 1
ATOM 1359 C C . PHE A 1 171 ? 13.453 3.466 14.488 1.00 79.56 171 PHE A C 1
ATOM 1361 O O . PHE A 1 171 ? 14.176 3.829 15.415 1.00 79.56 171 PHE A O 1
ATOM 1368 N N . SER A 1 172 ? 12.374 2.717 14.713 1.00 82.44 172 SER A N 1
ATOM 1369 C CA . SER A 1 172 ? 12.016 2.214 16.045 1.00 82.44 172 SER A CA 1
ATOM 1370 C C . SER A 1 172 ? 13.056 1.218 16.564 1.00 82.44 172 SER A C 1
ATOM 1372 O O . SER A 1 172 ? 13.486 1.309 17.716 1.00 82.44 172 SER A O 1
ATOM 1374 N N . ALA A 1 173 ? 13.512 0.297 15.711 1.00 81.56 173 ALA A N 1
ATOM 1375 C CA . ALA A 1 173 ? 14.576 -0.646 16.028 1.00 81.56 173 ALA A CA 1
ATOM 1376 C C . ALA A 1 173 ? 15.916 0.070 16.240 1.00 81.56 173 ALA A C 1
ATOM 1378 O O . ALA A 1 173 ? 16.631 -0.265 17.185 1.00 81.56 173 ALA A O 1
ATOM 1379 N N . ALA A 1 174 ? 16.231 1.080 15.427 1.00 81.06 174 ALA A N 1
ATOM 1380 C CA . ALA A 1 174 ? 17.396 1.939 15.599 1.00 81.06 174 ALA A CA 1
ATOM 1381 C C . ALA A 1 174 ? 17.362 2.661 16.946 1.00 81.06 174 ALA A C 1
ATOM 1383 O O . ALA A 1 174 ? 18.328 2.583 17.700 1.00 81.06 174 ALA A O 1
ATOM 1384 N N . ARG A 1 175 ? 16.221 3.255 17.313 1.00 80.88 175 ARG A N 1
ATOM 1385 C CA . ARG A 1 175 ? 16.034 3.930 18.603 1.00 80.88 175 ARG A CA 1
ATOM 1386 C C . ARG A 1 175 ? 16.228 2.989 19.789 1.00 80.88 175 ARG A C 1
ATOM 1388 O O . ARG A 1 175 ? 16.836 3.387 20.773 1.00 80.88 175 ARG A O 1
ATOM 1395 N N . VAL A 1 176 ? 15.748 1.745 19.710 1.00 80.44 176 VAL A N 1
ATOM 1396 C CA . VAL A 1 176 ? 15.995 0.734 20.757 1.00 80.44 176 VAL A CA 1
ATOM 1397 C C . VAL A 1 176 ? 17.464 0.302 20.778 1.00 80.44 176 VAL A C 1
ATOM 1399 O O . VAL A 1 176 ? 18.042 0.171 21.851 1.00 80.44 176 VAL A O 1
ATOM 1402 N N . THR A 1 177 ? 18.081 0.115 19.609 1.00 73.00 177 THR A N 1
ATOM 1403 C CA . THR A 1 177 ? 19.491 -0.303 19.473 1.00 73.00 177 THR A CA 1
ATOM 1404 C C . THR A 1 177 ? 20.457 0.776 19.980 1.00 73.00 177 THR A C 1
ATOM 1406 O O . THR A 1 177 ? 21.493 0.447 20.553 1.00 73.00 177 THR A O 1
ATOM 1409 N N . PHE A 1 178 ? 20.096 2.049 19.816 1.00 69.69 178 PHE A N 1
ATOM 1410 C CA . PHE A 1 178 ? 20.822 3.222 20.312 1.00 69.69 178 PHE A CA 1
ATOM 1411 C C . PHE A 1 178 ? 20.428 3.626 21.748 1.00 69.69 178 PHE A C 1
ATOM 1413 O O . PHE A 1 178 ? 21.150 4.363 22.414 1.00 69.69 178 PHE A O 1
ATOM 1420 N N . GLY A 1 179 ? 19.271 3.160 22.228 1.00 70.88 179 GLY A N 1
ATOM 1421 C CA . GLY A 1 179 ? 18.679 3.521 23.517 1.00 70.88 179 GLY A CA 1
ATOM 1422 C C . GLY A 1 179 ? 19.479 3.064 24.745 1.00 70.88 179 GLY A C 1
ATOM 1423 O O . GLY A 1 179 ? 20.547 2.471 24.623 1.00 70.88 179 GLY A O 1
ATOM 1424 N N . HIS A 1 180 ? 18.926 3.356 25.934 1.00 56.88 180 HIS A N 1
ATOM 1425 C CA . HIS A 1 180 ? 19.542 3.479 27.276 1.00 56.88 180 HIS A CA 1
ATOM 1426 C C . HIS A 1 180 ? 20.788 2.648 27.661 1.00 56.88 180 HIS A C 1
ATOM 1428 O O . HIS A 1 180 ? 21.517 3.088 28.542 1.00 56.88 180 HIS A O 1
ATOM 1434 N N . GLN A 1 181 ? 21.082 1.506 27.039 1.00 54.28 181 GLN A N 1
ATOM 1435 C CA . GLN A 1 181 ? 22.267 0.686 27.326 1.00 54.28 181 GLN A CA 1
ATOM 1436 C C . GLN A 1 181 ? 23.458 0.904 26.368 1.00 54.28 181 GLN A C 1
ATOM 1438 O O . GLN A 1 181 ? 24.505 0.298 26.584 1.00 54.28 181 GLN A O 1
ATOM 1443 N N . ARG A 1 182 ? 23.341 1.728 25.310 1.00 58.56 182 ARG A N 1
ATOM 1444 C CA . ARG A 1 182 ? 24.389 1.873 24.270 1.00 58.56 182 ARG A CA 1
ATOM 1445 C C . ARG A 1 182 ? 24.707 3.316 23.859 1.00 58.56 182 ARG A C 1
ATOM 1447 O O . ARG A 1 182 ? 25.035 3.570 22.703 1.00 58.56 182 ARG A O 1
ATOM 1454 N N . GLN A 1 183 ? 24.709 4.241 24.819 1.00 60.31 183 GLN A N 1
ATOM 1455 C CA . GLN A 1 183 ? 25.082 5.667 24.667 1.00 60.31 183 GLN A CA 1
ATOM 1456 C C . GLN A 1 183 ? 26.549 5.920 24.212 1.00 60.31 183 GLN A C 1
ATOM 1458 O O . GLN A 1 183 ? 27.052 7.028 24.344 1.00 60.31 183 GLN A O 1
ATOM 1463 N N . GLY A 1 184 ? 27.258 4.913 23.689 1.00 65.62 184 GLY A N 1
ATOM 1464 C CA . GLY A 1 184 ? 28.671 4.993 23.297 1.00 65.62 184 GLY A CA 1
ATOM 1465 C C . GLY A 1 184 ? 29.011 4.324 21.962 1.00 65.62 184 GLY A C 1
ATOM 1466 O O . GLY A 1 184 ? 30.190 4.152 21.663 1.00 65.62 184 GLY A O 1
ATOM 1467 N N . LEU A 1 185 ? 28.019 3.913 21.162 1.00 74.75 185 LEU A N 1
ATOM 1468 C CA . LEU A 1 185 ? 28.290 3.389 19.820 1.00 74.75 185 LEU A CA 1
ATOM 1469 C C . LEU A 1 185 ? 28.676 4.529 18.871 1.00 74.75 185 LEU A C 1
ATOM 1471 O O . LEU A 1 185 ? 27.949 5.512 18.743 1.00 74.75 185 LEU A O 1
ATOM 1475 N N . GLN A 1 186 ? 29.796 4.363 18.167 1.00 80.06 186 GLN A N 1
ATOM 1476 C CA . GLN A 1 186 ? 30.151 5.239 17.053 1.00 80.06 186 GLN A CA 1
ATOM 1477 C C . GLN A 1 186 ? 29.092 5.115 15.940 1.00 80.06 186 GLN A C 1
ATOM 1479 O O . GLN A 1 186 ? 28.595 4.003 15.715 1.00 80.06 186 GLN A O 1
ATOM 1484 N N . PRO A 1 187 ? 28.773 6.200 15.207 1.00 81.44 187 PRO A N 1
ATOM 1485 C CA . PRO A 1 187 ? 27.787 6.173 14.122 1.00 81.44 187 PRO A CA 1
ATOM 1486 C C . PRO A 1 187 ? 28.014 5.033 13.119 1.00 81.44 187 PRO A C 1
ATOM 1488 O O . PRO A 1 187 ? 27.091 4.278 12.831 1.00 81.44 187 PRO A O 1
ATOM 1491 N N . ALA A 1 188 ? 29.265 4.802 12.710 1.00 84.44 188 ALA A N 1
ATOM 1492 C CA . ALA A 1 188 ? 29.626 3.720 11.790 1.00 84.44 188 ALA A CA 1
ATOM 1493 C C . ALA A 1 188 ? 29.313 2.313 12.342 1.00 84.44 188 ALA A C 1
ATOM 1495 O O . ALA A 1 188 ? 28.889 1.420 11.610 1.00 84.44 188 ALA A O 1
ATOM 1496 N N . THR A 1 189 ? 29.488 2.095 13.650 1.00 82.19 189 THR A N 1
ATOM 1497 C CA . THR A 1 189 ? 29.158 0.814 14.292 1.00 82.19 189 THR A CA 1
ATOM 1498 C C . THR A 1 189 ? 27.648 0.607 14.363 1.00 82.19 189 THR A C 1
ATOM 1500 O O . THR A 1 189 ? 27.168 -0.507 14.158 1.00 82.19 189 THR A O 1
ATOM 1503 N N . LEU A 1 190 ? 26.888 1.671 14.636 1.00 81.94 190 LEU A N 1
ATOM 1504 C CA . LEU A 1 190 ? 25.428 1.622 14.631 1.00 81.94 190 LEU A CA 1
ATOM 1505 C C . LEU A 1 190 ? 24.891 1.308 13.231 1.00 81.94 190 LEU A C 1
ATOM 1507 O O . LEU A 1 190 ? 24.053 0.419 13.095 1.00 81.94 190 LEU A O 1
ATOM 1511 N N . GLU A 1 191 ? 25.397 1.993 12.205 1.00 84.50 191 GLU A N 1
ATOM 1512 C CA . GLU A 1 191 ? 25.037 1.755 10.804 1.00 84.50 191 GLU A CA 1
ATOM 1513 C C . GLU A 1 191 ? 25.294 0.303 10.402 1.00 84.50 191 GLU A C 1
ATOM 1515 O O . GLU A 1 191 ? 24.394 -0.350 9.878 1.00 84.50 191 GLU A O 1
ATOM 1520 N N . MET A 1 192 ? 26.468 -0.239 10.741 1.00 85.12 192 MET A N 1
ATOM 1521 C CA . MET A 1 192 ? 26.806 -1.638 10.474 1.00 85.12 192 MET A CA 1
ATOM 1522 C C . MET A 1 192 ? 25.835 -2.604 11.168 1.00 85.12 192 MET A C 1
ATOM 1524 O O . MET A 1 192 ? 25.332 -3.534 10.545 1.00 85.12 192 MET A O 1
ATOM 1528 N N . ILE A 1 193 ? 25.513 -2.380 12.447 1.00 84.00 193 ILE A N 1
ATOM 1529 C CA . ILE A 1 193 ? 24.570 -3.232 13.191 1.00 84.00 193 ILE A CA 1
ATOM 1530 C C . ILE A 1 193 ? 23.167 -3.173 12.576 1.00 84.00 193 ILE A C 1
ATOM 1532 O O . ILE A 1 193 ? 22.506 -4.205 12.469 1.00 84.00 193 ILE A O 1
ATOM 1536 N N . LEU A 1 194 ? 22.694 -1.988 12.183 1.00 85.12 194 LEU A N 1
ATOM 1537 C CA . LEU A 1 194 ? 21.367 -1.818 11.590 1.00 85.12 194 LEU A CA 1
ATOM 1538 C C . LEU A 1 194 ? 21.287 -2.410 10.185 1.00 85.12 194 LEU A C 1
ATOM 1540 O O . LEU A 1 194 ? 20.335 -3.134 9.897 1.00 85.12 194 LEU A O 1
ATOM 1544 N N . PHE A 1 195 ? 22.305 -2.175 9.355 1.00 84.88 195 PHE A N 1
ATOM 1545 C CA . PHE A 1 195 ? 22.448 -2.820 8.053 1.00 84.88 195 PHE A CA 1
ATOM 1546 C C . PHE A 1 195 ? 22.397 -4.334 8.211 1.00 84.88 195 PHE A C 1
ATOM 1548 O O . PHE A 1 195 ? 21.655 -5.008 7.489 1.00 84.88 195 PHE A O 1
ATOM 1555 N N . LEU A 1 196 ? 23.126 -4.852 9.208 1.00 84.19 196 LEU A N 1
ATOM 1556 C CA . LEU A 1 196 ? 23.171 -6.276 9.440 1.00 84.19 196 LEU A CA 1
ATOM 1557 C C . LEU A 1 196 ? 21.822 -6.839 9.944 1.00 84.19 196 LEU A C 1
ATOM 1559 O O . LEU A 1 196 ? 21.343 -7.919 9.592 1.00 84.19 196 LEU A O 1
ATOM 1563 N 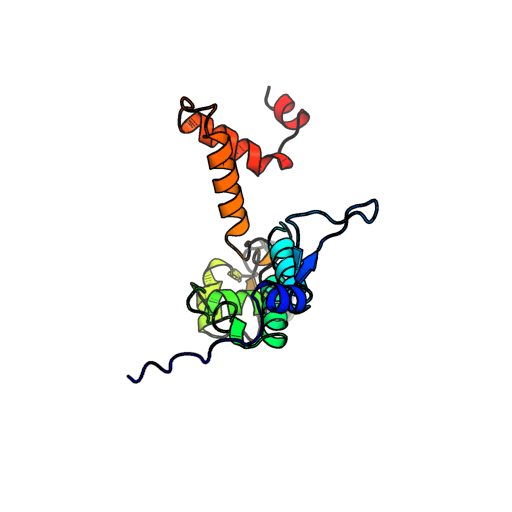N . ARG A 1 197 ? 21.156 -6.103 10.817 1.00 82.50 197 ARG A N 1
ATOM 1564 C CA . ARG A 1 197 ? 19.881 -6.552 11.364 1.00 82.50 197 ARG A CA 1
ATOM 1565 C C . ARG A 1 197 ? 18.801 -6.633 10.289 1.00 82.50 197 ARG A C 1
ATOM 1567 O O . ARG A 1 197 ? 18.022 -7.588 10.289 1.00 82.50 197 ARG A O 1
ATOM 1574 N N . GLU A 1 198 ? 18.776 -5.662 9.384 1.00 82.62 198 GLU A N 1
ATOM 1575 C CA . GLU A 1 198 ? 17.684 -5.534 8.424 1.00 82.62 198 GLU A CA 1
ATOM 1576 C C . GLU A 1 198 ? 17.836 -6.434 7.208 1.00 82.62 198 GLU A C 1
ATOM 1578 O O . GLU A 1 198 ? 16.850 -6.961 6.695 1.00 82.62 198 GLU A O 1
ATOM 1583 N N . ASN A 1 199 ? 19.077 -6.735 6.841 1.00 82.69 199 ASN A N 1
ATOM 1584 C CA . ASN A 1 199 ? 19.395 -7.653 5.759 1.00 82.69 199 ASN A CA 1
ATOM 1585 C C . ASN A 1 199 ? 19.722 -9.072 6.265 1.00 82.69 199 ASN A C 1
ATOM 1587 O O . ASN A 1 199 ? 20.285 -9.869 5.527 1.00 82.69 199 ASN A O 1
ATOM 1591 N N . ARG A 1 200 ? 19.297 -9.442 7.486 1.00 81.38 200 ARG A N 1
ATOM 1592 C CA . ARG A 1 200 ? 19.546 -10.767 8.098 1.00 81.38 200 ARG A CA 1
ATOM 1593 C C . ARG A 1 200 ? 19.172 -11.962 7.209 1.00 81.38 200 ARG A C 1
ATOM 1595 O O . ARG A 1 200 ? 19.722 -13.038 7.387 1.00 81.38 200 ARG A O 1
ATOM 1602 N N . GLY A 1 201 ? 18.219 -11.800 6.291 1.00 81.19 201 GLY A N 1
ATOM 1603 C CA . GLY A 1 201 ? 17.823 -12.856 5.352 1.00 81.19 201 GLY A CA 1
ATOM 1604 C C . GLY A 1 201 ? 18.825 -13.125 4.223 1.00 81.19 201 GLY A C 1
ATOM 1605 O O . GLY A 1 201 ? 18.695 -14.142 3.554 1.00 81.19 201 GLY A O 1
ATOM 1606 N N . TYR A 1 202 ? 19.802 -12.241 4.006 1.00 78.19 202 TYR A N 1
ATOM 1607 C CA . TYR A 1 202 ? 20.788 -12.344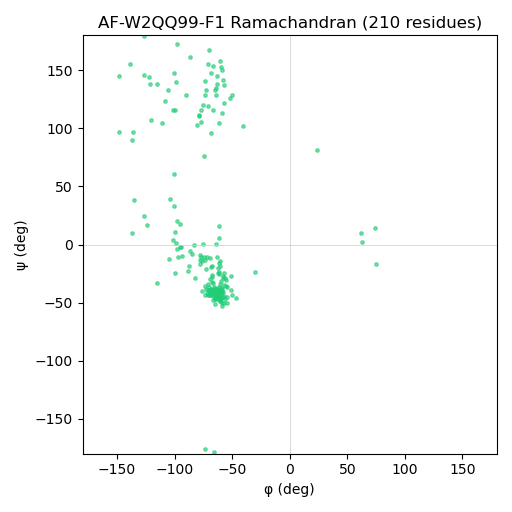 2.924 1.00 78.19 202 TYR A CA 1
ATOM 1608 C C . TYR A 1 202 ? 22.092 -13.022 3.337 1.00 78.19 202 TYR A C 1
ATOM 1610 O O . TYR A 1 202 ? 22.983 -13.189 2.509 1.00 78.19 202 TYR A O 1
ATOM 1618 N N . TRP A 1 203 ? 22.225 -13.403 4.603 1.00 78.88 203 TRP A N 1
ATOM 1619 C CA . TRP A 1 203 ? 23.402 -14.105 5.084 1.00 78.88 203 TRP A CA 1
ATOM 1620 C C . TRP A 1 203 ? 23.047 -15.059 6.208 1.00 78.88 203 TRP A C 1
ATOM 1622 O O . TRP A 1 203 ? 22.221 -14.802 7.084 1.00 78.88 203 TRP A O 1
ATOM 1632 N N . ASP A 1 204 ? 23.760 -16.164 6.202 1.00 79.75 204 ASP A N 1
ATOM 1633 C CA . ASP A 1 204 ? 23.765 -17.167 7.244 1.00 79.75 204 ASP A CA 1
ATOM 1634 C C . ASP A 1 204 ? 25.208 -17.432 7.694 1.00 79.75 204 ASP A C 1
ATOM 1636 O O . ASP A 1 204 ? 26.172 -16.844 7.193 1.00 79.75 204 ASP A O 1
ATOM 1640 N N . SER A 1 205 ? 25.374 -18.325 8.668 1.00 76.81 205 SER A N 1
ATOM 1641 C CA . SER A 1 205 ? 26.698 -18.723 9.151 1.00 76.81 205 SER A CA 1
ATOM 1642 C C . SER A 1 205 ? 27.582 -19.294 8.035 1.00 76.81 205 SER A C 1
ATOM 1644 O O . SER A 1 205 ? 28.797 -19.158 8.109 1.00 76.81 205 SER A O 1
ATOM 1646 N N . SER A 1 206 ? 26.992 -19.884 6.987 1.00 77.44 206 SER A N 1
ATOM 1647 C CA . SER A 1 206 ? 27.729 -20.398 5.828 1.00 77.44 206 SER A CA 1
ATOM 1648 C C . SER A 1 206 ? 28.276 -19.264 4.959 1.00 77.44 206 SER A C 1
ATOM 1650 O O . SER A 1 206 ? 29.429 -19.311 4.541 1.00 77.44 206 SER A O 1
ATOM 1652 N N . THR A 1 207 ? 27.477 -18.222 4.733 1.00 76.50 207 THR A N 1
ATOM 1653 C CA . THR A 1 207 ? 27.845 -17.034 3.956 1.00 76.50 207 THR A CA 1
ATOM 1654 C C . THR A 1 207 ? 28.985 -16.289 4.646 1.00 76.50 207 THR A C 1
ATOM 1656 O O . THR A 1 207 ? 29.978 -15.947 4.012 1.00 76.50 207 THR A O 1
ATOM 1659 N N . VAL A 1 208 ? 28.894 -16.108 5.968 1.00 71.50 208 VAL A N 1
ATOM 1660 C CA . VAL A 1 208 ? 29.956 -15.470 6.764 1.00 71.50 208 VAL A CA 1
ATOM 1661 C C . VAL A 1 208 ? 31.232 -16.316 6.773 1.00 71.50 208 VAL A C 1
ATOM 1663 O O . VAL A 1 208 ? 32.320 -15.769 6.616 1.00 71.50 208 VAL A O 1
ATOM 1666 N N . ASN A 1 209 ? 31.114 -17.643 6.890 1.00 75.94 209 ASN A N 1
ATOM 1667 C CA . ASN A 1 209 ? 32.273 -18.539 6.864 1.00 75.94 209 ASN A CA 1
ATOM 1668 C C . ASN A 1 209 ? 32.965 -18.595 5.497 1.00 75.94 209 ASN A C 1
ATOM 1670 O O . ASN A 1 209 ? 34.159 -18.846 5.458 1.00 75.94 209 ASN A O 1
ATOM 1674 N N . SER A 1 210 ? 32.251 -18.356 4.393 1.00 80.12 210 SER A N 1
ATOM 1675 C CA . SER A 1 210 ? 32.840 -18.347 3.043 1.00 80.12 210 SER A CA 1
ATOM 1676 C C . SER A 1 210 ? 33.678 -17.104 2.718 1.00 80.12 210 SER A C 1
ATOM 1678 O O . SER A 1 210 ? 34.338 -17.064 1.684 1.00 80.12 210 SER A O 1
ATOM 1680 N N . ILE A 1 211 ? 33.617 -16.081 3.576 1.00 75.44 211 ILE A N 1
ATOM 1681 C CA . ILE A 1 211 ? 34.338 -14.808 3.419 1.00 75.44 211 ILE A CA 1
ATOM 1682 C C . ILE A 1 211 ? 35.654 -14.809 4.232 1.00 75.44 211 ILE A C 1
ATOM 1684 O O . ILE A 1 211 ? 36.484 -13.920 4.041 1.00 75.44 211 ILE A O 1
ATOM 1688 N N . ASN A 1 212 ? 35.857 -15.809 5.101 1.00 48.88 212 ASN A N 1
ATOM 1689 C CA . ASN A 1 212 ? 37.105 -16.073 5.834 1.00 48.88 212 ASN A CA 1
ATOM 1690 C C . ASN A 1 212 ? 37.959 -17.126 5.122 1.00 48.88 212 ASN A C 1
ATOM 1692 O O . ASN A 1 212 ? 39.195 -17.065 5.296 1.00 48.88 212 ASN A O 1
#

Foldseek 3Di:
DDPPDDPDDPDDPVRVCVVFWDFDADPVRHGDPPDIDGPDPLVVLVVVLVVVLLDQQDALLNLLVSLVVSCVVPVVCCCPSNLPHPPNPQSLCSVLLNCVVVVNNVPRDPSNCVSLVVQWDFLPPPPPPDDPPPDDPVRVVVVVVVSVVVTTDGPCSSNPRNDCSVVVVLVVVLCVVCDDPNVDDDPVRSVVVSVCVSVVVVDDPVRVVVVD

Nearest PDB structures (foldseek):
  7oni-assembly1_C  TM=1.765E-01  e=1.308E+00  Homo sapiens

pLDDT: mean 77.74, std 12.85, range [35.12, 94.0]

Radius of gyration: 26.8 Å; Cα contacts (8 Å, |Δi|>4): 150; chains: 1; bounding box: 66×53×79 Å

Organism: Phytophthora nicotianae (strain INRA-310) (NCBI:txid761204)

Secondary structure (DSSP, 8-state):
-----PPPPSS-HHHHHHHHEEEEE-TTS-EEEEEEEE--HHHHHHHHHHHHTT-SS--HHHHHHHHHHHHHH-GGGHHHHSTT-TT-S-HHHHHHHHHHHTT-GGG--HHHHHHTGGGEEETT-S---S--TTS-HHHHHHHHHHHHTT-EEE-STTTS-SSTHHHHHHHHHHHHHHSTT-TT--HHHHHHHHHHHHTGGG--HHHHHTT-